Protein AF-A0A1S3MRS5-F1 (afdb_monomer)

Radius of gyration: 17.64 Å; Cα contacts (8 Å, |Δi|>4): 734; chains: 1; bounding box: 38×35×61 Å

Structure (mmCIF, N/CA/C/O backbone):
data_AF-A0A1S3MRS5-F1
#
_entry.id   AF-A0A1S3MRS5-F1
#
loop_
_atom_site.group_PDB
_atom_site.id
_atom_site.type_symbol
_atom_site.label_atom_id
_atom_site.label_alt_id
_atom_site.label_comp_id
_atom_site.label_asym_id
_atom_site.label_entity_id
_atom_site.label_seq_id
_atom_site.pdbx_PDB_ins_code
_atom_site.Cartn_x
_atom_site.Cartn_y
_atom_site.Cartn_z
_atom_site.occupancy
_atom_site.B_iso_or_equiv
_atom_site.auth_seq_id
_atom_site.auth_comp_id
_atom_site.auth_asym_id
_atom_site.auth_atom_id
_atom_site.pdbx_PDB_model_num
ATOM 1 N N . MET A 1 1 ? -11.212 0.755 31.492 1.00 32.72 1 MET A N 1
ATOM 2 C CA . MET A 1 1 ? -11.789 1.350 30.270 1.00 32.72 1 MET A CA 1
ATOM 3 C C . MET A 1 1 ? -10.630 1.830 29.415 1.00 32.72 1 MET A C 1
ATOM 5 O O . MET A 1 1 ? -9.728 2.430 29.992 1.00 32.72 1 MET A O 1
ATOM 9 N N . PRO A 1 2 ? -10.580 1.510 28.115 1.00 40.94 2 PRO A N 1
ATOM 10 C CA . PRO A 1 2 ? -9.578 2.087 27.221 1.00 40.94 2 PRO A CA 1
ATOM 11 C C . PRO A 1 2 ? -9.766 3.606 27.181 1.00 40.94 2 PRO A C 1
ATOM 13 O O . PRO A 1 2 ? -10.895 4.095 27.111 1.00 40.94 2 PRO A O 1
ATOM 16 N N . LEU A 1 3 ? -8.671 4.354 27.269 1.00 35.94 3 LEU A N 1
ATOM 17 C CA . LEU A 1 3 ? -8.695 5.793 27.049 1.00 35.94 3 LEU A CA 1
ATOM 18 C C . LEU A 1 3 ? -8.539 6.000 25.539 1.00 35.94 3 LEU A C 1
ATOM 20 O O . LEU A 1 3 ? -7.433 5.871 25.018 1.00 35.94 3 LEU A O 1
ATOM 24 N N . CYS A 1 4 ? -9.641 6.252 24.835 1.00 46.25 4 CYS A N 1
ATOM 25 C CA . CYS A 1 4 ? -9.584 6.710 23.450 1.00 46.25 4 CYS A CA 1
ATOM 26 C C . CYS A 1 4 ? -9.672 8.241 23.478 1.00 46.25 4 CYS A C 1
ATOM 28 O O . CYS A 1 4 ? -10.689 8.816 23.868 1.00 46.25 4 CYS A O 1
ATOM 30 N N . LEU A 1 5 ? -8.556 8.898 23.167 1.00 43.47 5 LEU A N 1
ATOM 31 C CA . LEU A 1 5 ? -8.454 10.356 23.152 1.00 43.47 5 LEU A CA 1
ATOM 32 C C . LEU A 1 5 ? -8.858 10.858 21.768 1.00 43.47 5 LEU A C 1
ATOM 34 O O . LEU A 1 5 ? -8.142 10.597 20.814 1.00 43.47 5 LEU A O 1
ATOM 38 N N . LEU A 1 6 ? -9.971 11.588 21.671 1.00 45.69 6 LEU A N 1
ATOM 39 C CA . LEU A 1 6 ? -10.321 12.385 20.492 1.00 45.69 6 LEU A CA 1
ATOM 40 C C . LEU A 1 6 ? -9.640 13.753 20.617 1.00 45.69 6 LEU A C 1
ATOM 42 O O . LEU A 1 6 ? -10.094 14.604 21.384 1.00 45.69 6 LEU A O 1
ATOM 46 N N . PHE A 1 7 ? -8.545 13.970 19.889 1.00 41.03 7 PHE A N 1
ATOM 47 C CA . PHE A 1 7 ? -7.998 15.317 19.711 1.00 41.03 7 PHE A CA 1
ATOM 48 C C . PHE A 1 7 ? -8.715 16.046 18.565 1.00 41.03 7 PHE A C 1
ATOM 50 O O . PHE A 1 7 ? -9.412 15.445 17.756 1.00 41.03 7 PHE A O 1
ATOM 57 N N . ARG A 1 8 ? -8.598 17.379 18.544 1.00 43.94 8 ARG A N 1
ATOM 58 C CA . ARG A 1 8 ? -9.328 18.333 17.678 1.00 43.94 8 ARG A CA 1
ATOM 59 C C . ARG A 1 8 ? -9.227 18.097 16.151 1.00 43.94 8 ARG A C 1
ATOM 61 O O . ARG A 1 8 ? -9.967 18.748 15.420 1.00 43.94 8 ARG A O 1
ATOM 68 N N . SER A 1 9 ? -8.396 17.156 15.709 1.00 45.72 9 SER A N 1
ATOM 69 C CA . SER A 1 9 ? -8.397 16.489 14.397 1.00 45.72 9 SER A CA 1
ATOM 70 C C . SER A 1 9 ? -8.507 14.988 14.694 1.00 45.72 9 SER A C 1
ATOM 72 O O . SER A 1 9 ? -7.788 14.544 15.583 1.00 45.72 9 SER A O 1
ATOM 74 N N . PHE A 1 10 ? -9.427 14.245 14.061 1.00 53.25 10 PHE A N 1
ATOM 75 C CA . PHE A 1 10 ? -9.948 12.918 14.467 1.00 53.25 10 PHE A CA 1
ATOM 76 C C . PHE A 1 10 ? -8.891 11.795 14.557 1.00 53.25 10 PHE A C 1
ATOM 78 O O . PHE A 1 10 ? -8.889 10.824 13.807 1.00 53.25 10 PHE A O 1
ATOM 85 N N . PHE A 1 11 ? -8.000 11.913 15.530 1.00 51.34 11 PHE A N 1
ATOM 86 C CA . PHE A 1 11 ? -6.986 10.941 15.882 1.00 51.34 11 PHE A CA 1
ATOM 87 C C . PHE A 1 11 ? -7.591 10.038 16.951 1.00 51.34 11 PHE A C 1
ATOM 89 O O . PHE A 1 11 ? -7.858 10.501 18.058 1.00 51.34 11 PHE A O 1
ATOM 96 N N . LEU A 1 12 ? -7.859 8.775 16.628 1.00 53.31 12 LEU A N 1
ATOM 97 C CA . LEU A 1 12 ? -8.311 7.786 17.596 1.00 53.31 12 LEU A CA 1
ATOM 98 C C . LEU A 1 12 ? -7.089 7.008 18.091 1.00 53.31 12 LEU A C 1
ATOM 100 O O . LEU A 1 12 ? -6.736 5.952 17.570 1.00 53.31 12 LEU A O 1
ATOM 104 N N . ALA A 1 13 ? -6.422 7.556 19.107 1.00 48.91 13 ALA A N 1
ATOM 105 C CA . ALA A 1 13 ? -5.364 6.853 19.823 1.00 48.91 13 ALA A CA 1
ATOM 106 C C . ALA A 1 13 ? -5.983 6.093 21.002 1.00 48.91 13 ALA A C 1
ATOM 108 O O . ALA A 1 13 ? -6.373 6.712 21.997 1.00 48.91 13 ALA A O 1
ATOM 109 N N . CYS A 1 14 ? -6.077 4.765 20.907 1.00 48.22 14 CYS A N 1
ATOM 110 C CA . CYS A 1 14 ? -6.507 3.929 22.026 1.00 48.22 14 CYS A CA 1
ATOM 111 C C . CYS A 1 14 ? -5.260 3.287 22.664 1.00 48.22 14 CYS A C 1
ATOM 113 O O . CYS A 1 14 ? -4.661 2.363 22.121 1.00 48.22 14 CYS A O 1
ATOM 115 N N . ARG A 1 15 ? -4.841 3.793 23.835 1.00 39.50 15 ARG A N 1
ATOM 116 C CA . ARG A 1 15 ? -3.764 3.195 24.651 1.00 39.50 15 ARG A CA 1
ATOM 117 C C . ARG A 1 15 ? -4.375 2.347 25.774 1.00 39.50 15 ARG A C 1
ATOM 119 O O . ARG A 1 15 ? -4.994 2.892 26.688 1.00 39.50 15 ARG A O 1
ATOM 126 N N . GLY A 1 16 ? -4.189 1.022 25.735 1.00 36.03 16 GLY A N 1
ATOM 127 C CA . GLY A 1 16 ? -4.586 0.109 26.818 1.00 36.03 16 GLY A CA 1
ATOM 128 C C . GLY A 1 16 ? -4.452 -1.389 26.486 1.00 36.03 16 GLY A C 1
ATOM 129 O O . GLY A 1 16 ? -4.635 -1.772 25.342 1.00 36.03 16 GLY A O 1
ATOM 130 N N . LYS A 1 17 ? -4.138 -2.187 27.524 1.00 32.47 17 LYS A N 1
ATOM 131 C CA . LYS A 1 17 ? -3.981 -3.666 27.645 1.00 32.47 17 LYS A CA 1
ATOM 132 C C . LYS A 1 17 ? -4.904 -4.564 26.764 1.00 32.47 17 LYS A C 1
ATOM 134 O O . LYS A 1 17 ? -5.972 -4.100 26.372 1.00 32.47 17 LYS A O 1
ATOM 139 N N . PRO A 1 18 ? -4.553 -5.860 26.552 1.00 38.84 18 PRO A N 1
ATOM 140 C CA . PRO A 1 18 ? -4.859 -6.676 25.366 1.00 38.84 18 PRO A CA 1
ATOM 141 C C . PRO A 1 18 ? -6.338 -7.070 25.293 1.00 38.84 18 PRO A C 1
ATOM 143 O O . PRO A 1 18 ? -6.754 -8.145 25.724 1.00 38.84 18 PRO A O 1
ATOM 146 N N . PHE A 1 19 ? -7.176 -6.164 24.805 1.00 36.81 19 PHE A N 1
ATOM 147 C CA . PHE A 1 19 ? -8.612 -6.389 24.685 1.00 36.81 19 PHE A CA 1
ATOM 148 C C . PHE A 1 19 ? -9.078 -6.016 23.284 1.00 36.81 19 PHE A C 1
ATOM 150 O O . PHE A 1 19 ? -9.758 -5.021 23.114 1.00 36.81 19 PHE A O 1
ATOM 157 N N . SER A 1 20 ? -8.724 -6.835 22.285 1.00 46.75 20 SER A N 1
ATOM 158 C CA . SER A 1 20 ? -9.506 -7.069 21.055 1.00 46.75 20 SER A CA 1
ATOM 159 C C . SER A 1 20 ? -10.372 -5.875 20.598 1.00 46.75 20 SER A C 1
ATOM 161 O O . SER A 1 20 ? -11.603 -5.976 20.568 1.00 46.75 20 SER A O 1
ATOM 163 N N . PHE A 1 21 ? -9.748 -4.742 20.277 1.00 55.16 21 PHE A N 1
ATOM 164 C CA . PHE A 1 21 ? -10.476 -3.555 19.843 1.00 55.16 21 PHE A CA 1
ATOM 165 C C . PHE A 1 21 ? -10.856 -3.682 18.368 1.00 55.16 21 PHE A C 1
ATOM 167 O O . PHE A 1 21 ? -10.044 -4.110 17.545 1.00 55.16 21 PHE A O 1
ATOM 174 N N . ARG A 1 22 ? -12.113 -3.340 18.070 1.00 63.28 22 ARG A N 1
ATOM 175 C CA . ARG A 1 22 ? -12.549 -2.913 16.741 1.00 63.28 22 ARG A CA 1
ATOM 176 C C . ARG A 1 22 ? -12.640 -1.392 16.781 1.00 63.28 22 ARG A C 1
ATOM 178 O O . ARG A 1 22 ? -13.367 -0.859 17.623 1.00 63.28 22 ARG A O 1
ATOM 185 N N . SER A 1 23 ? -11.905 -0.703 15.924 1.00 68.44 23 SER A N 1
ATOM 186 C CA . SER A 1 23 ? -11.911 0.760 15.825 1.00 68.44 23 SER A CA 1
ATOM 187 C C . SER A 1 23 ? -12.265 1.164 14.401 1.00 68.44 23 SER A C 1
ATOM 189 O O . SER A 1 23 ? -11.618 0.745 13.451 1.00 68.44 23 SER A O 1
ATOM 191 N N . ALA A 1 24 ? -13.304 1.982 14.250 1.00 72.75 24 ALA A N 1
ATOM 192 C CA . ALA A 1 24 ? -13.710 2.509 12.956 1.00 72.75 24 ALA A CA 1
ATOM 193 C C . ALA A 1 24 ? -13.952 4.015 13.059 1.00 72.75 24 ALA A C 1
ATOM 195 O O . ALA A 1 24 ? -14.669 4.472 13.955 1.00 72.75 24 ALA A O 1
ATOM 196 N N . VAL A 1 25 ? -13.372 4.781 12.139 1.00 74.69 25 VAL A N 1
ATOM 197 C CA . VAL A 1 25 ? -13.681 6.201 11.941 1.00 74.69 25 VAL A CA 1
ATOM 198 C C . VAL A 1 25 ? -14.435 6.318 10.624 1.00 74.69 25 VAL A C 1
ATOM 200 O O . VAL A 1 25 ? -13.885 5.976 9.586 1.00 74.69 25 VAL A O 1
ATOM 203 N N . ILE A 1 26 ? -15.693 6.768 10.667 1.00 77.19 26 ILE A N 1
ATOM 204 C CA . ILE A 1 26 ? -16.558 6.876 9.482 1.00 77.19 26 ILE A CA 1
ATOM 205 C C . ILE A 1 26 ? -17.113 8.297 9.386 1.00 77.19 26 ILE A C 1
ATOM 207 O O . ILE A 1 26 ? -17.888 8.710 10.254 1.00 77.19 26 ILE A O 1
ATOM 211 N N . ARG A 1 27 ? -16.729 9.046 8.346 1.00 73.94 27 ARG A N 1
ATOM 212 C CA . ARG A 1 27 ? -17.251 10.394 8.032 1.00 73.94 27 ARG A CA 1
ATOM 213 C C . ARG A 1 27 ? -17.121 10.690 6.545 1.00 73.94 27 ARG A C 1
ATOM 215 O O . ARG A 1 27 ? -16.177 10.226 5.937 1.00 73.94 27 ARG A O 1
ATOM 222 N N . SER A 1 28 ? -18.005 11.512 5.981 1.00 74.06 28 SER A N 1
ATOM 223 C CA . SER A 1 28 ? -17.884 11.941 4.580 1.00 74.06 28 SER A CA 1
ATOM 224 C C . SER A 1 28 ? -16.604 12.748 4.347 1.00 74.06 28 SER A C 1
ATOM 226 O O . SER A 1 28 ? -15.751 12.348 3.570 1.00 74.06 28 SER A O 1
ATOM 228 N N . GLU A 1 29 ? -16.414 13.833 5.091 1.00 74.00 29 GLU A N 1
ATOM 229 C CA . GLU A 1 29 ? -15.261 14.718 4.922 1.00 74.00 29 GLU A CA 1
ATOM 230 C C . GLU A 1 29 ? -14.394 14.722 6.179 1.00 74.00 29 GLU A C 1
ATOM 232 O O . GLU A 1 29 ? -14.864 15.007 7.291 1.00 74.00 29 GLU A O 1
ATOM 237 N N . MET A 1 30 ? -13.106 14.427 6.009 1.00 73.75 30 MET A N 1
ATOM 238 C CA . MET A 1 30 ? -12.100 14.544 7.061 1.00 73.75 30 MET A CA 1
ATOM 239 C C . MET A 1 30 ? -10.840 15.187 6.500 1.00 73.75 30 MET A C 1
ATOM 241 O O . MET A 1 30 ? -10.416 14.914 5.389 1.00 73.75 30 MET A O 1
ATOM 245 N N . LYS A 1 31 ? -10.194 16.057 7.278 1.00 77.50 31 LYS A N 1
ATOM 246 C CA . LYS A 1 31 ? -8.837 16.482 6.911 1.00 77.50 31 LYS A CA 1
ATOM 247 C C . LYS A 1 31 ? -7.863 15.347 7.190 1.00 77.50 31 LYS A C 1
ATOM 249 O O . LYS A 1 31 ? -7.163 14.918 6.290 1.00 77.50 31 LYS A O 1
ATOM 254 N N . GLU A 1 32 ? -7.895 14.848 8.414 1.00 79.94 32 GLU A N 1
ATOM 255 C CA . GLU A 1 32 ? -6.976 13.840 8.923 1.00 79.94 32 GLU A CA 1
ATOM 256 C C . GLU A 1 32 ? -7.775 12.828 9.742 1.00 79.94 32 GLU A C 1
ATOM 258 O O . GLU A 1 32 ? -8.616 13.219 10.566 1.00 79.94 32 GLU A O 1
ATOM 263 N N . ALA A 1 33 ? -7.502 11.546 9.530 1.00 80.62 33 ALA A N 1
ATOM 264 C CA . ALA A 1 33 ? -8.051 10.457 10.319 1.00 80.62 33 ALA A CA 1
ATOM 265 C C . ALA A 1 33 ? -6.975 9.400 10.559 1.00 80.62 33 ALA A C 1
ATOM 267 O O . ALA A 1 33 ? -6.367 8.893 9.621 1.00 80.62 33 ALA A O 1
ATOM 268 N N . ALA A 1 34 ? -6.750 9.052 11.824 1.00 80.50 34 ALA A N 1
ATOM 269 C CA . ALA A 1 34 ? -5.799 8.003 12.158 1.00 80.50 34 ALA A CA 1
ATOM 270 C C . ALA A 1 34 ? -6.320 7.100 13.267 1.00 80.50 34 ALA A C 1
ATOM 272 O O . ALA A 1 34 ? -6.891 7.575 14.254 1.00 80.50 34 ALA A O 1
ATOM 273 N N . VAL A 1 35 ? -6.073 5.803 13.122 1.00 79.25 35 VAL A N 1
ATOM 274 C CA . VAL A 1 35 ? -6.302 4.804 14.166 1.00 79.25 35 VAL A CA 1
ATOM 275 C C . VAL A 1 35 ? -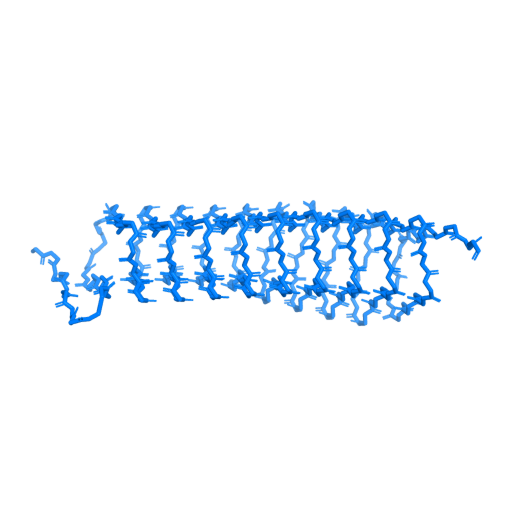4.951 4.275 14.615 1.00 79.25 35 VAL A C 1
ATOM 277 O O . VAL A 1 35 ? -4.205 3.738 13.802 1.00 79.25 35 VAL A O 1
ATOM 280 N N . ILE A 1 36 ? -4.638 4.426 15.906 1.00 79.44 36 ILE A N 1
ATOM 281 C CA . ILE A 1 36 ? -3.385 3.925 16.483 1.00 79.44 36 ILE A CA 1
ATOM 282 C C . ILE A 1 36 ? -3.665 2.991 17.656 1.00 79.44 36 ILE A C 1
ATOM 284 O O . ILE A 1 36 ? -4.319 3.388 18.628 1.00 79.44 36 ILE A O 1
ATOM 288 N N . GLY A 1 37 ? -3.102 1.783 17.600 1.00 74.00 37 GLY A N 1
ATOM 289 C CA . GLY A 1 37 ? -3.182 0.798 18.678 1.00 74.00 37 GLY A CA 1
ATOM 290 C C . GLY A 1 37 ? -2.088 -0.263 18.586 1.00 74.00 37 GLY A C 1
ATOM 291 O O . GLY A 1 37 ? -1.620 -0.576 17.505 1.00 74.00 37 GLY A O 1
ATOM 292 N N . SER A 1 38 ? -1.652 -0.818 19.719 1.00 71.44 38 SER A N 1
ATOM 293 C CA . SER A 1 38 ? -0.618 -1.866 19.727 1.00 71.44 38 SER A CA 1
ATOM 294 C C . SER A 1 38 ? -1.174 -3.251 19.384 1.00 71.44 38 SER A C 1
ATOM 296 O O . SER A 1 38 ? -0.518 -4.022 18.699 1.00 71.44 38 SER A O 1
ATOM 298 N N . GLU A 1 39 ? -2.392 -3.553 19.829 1.00 74.50 39 GLU A N 1
ATOM 299 C CA . GLU A 1 39 ? -3.071 -4.821 19.559 1.00 74.50 39 GLU A CA 1
ATOM 300 C C . GLU A 1 39 ? -4.528 -4.537 19.189 1.00 74.50 39 GLU A C 1
ATOM 302 O O . GLU A 1 39 ? -5.336 -4.131 20.036 1.00 74.50 39 GLU A O 1
ATOM 307 N N . MET A 1 40 ? -4.879 -4.730 17.921 1.00 72.50 40 MET A N 1
ATOM 308 C CA . MET A 1 40 ? -6.244 -4.540 17.424 1.00 72.50 40 MET A CA 1
ATOM 309 C C . MET A 1 40 ? -6.691 -5.783 16.663 1.00 72.50 40 MET A C 1
ATOM 311 O O . MET A 1 40 ? -5.894 -6.467 16.032 1.00 72.50 40 MET A O 1
ATOM 315 N N . LYS A 1 41 ? -7.982 -6.121 16.726 1.00 79.31 41 LYS A N 1
ATOM 316 C CA . LYS A 1 41 ? -8.494 -7.130 15.790 1.00 79.31 41 LYS A CA 1
ATOM 317 C C . LYS A 1 41 ? -8.710 -6.483 14.436 1.00 79.31 41 LYS A C 1
ATOM 319 O O . LYS A 1 41 ? -8.161 -6.963 13.459 1.00 79.31 41 LYS A O 1
ATOM 324 N N . GLU A 1 42 ? -9.462 -5.391 14.418 1.00 82.50 42 GLU A N 1
ATOM 325 C CA . GLU A 1 42 ? -9.835 -4.691 13.193 1.00 82.50 42 GLU A CA 1
ATOM 326 C C . GLU A 1 42 ? -9.703 -3.185 13.399 1.00 82.50 42 GLU A C 1
ATOM 328 O O . GLU A 1 42 ? -10.152 -2.654 14.423 1.00 82.50 42 GLU A O 1
ATOM 333 N N . ALA A 1 43 ? -9.128 -2.503 12.417 1.00 83.94 43 ALA A N 1
ATOM 334 C CA . ALA A 1 43 ? -9.036 -1.053 12.374 1.00 83.94 43 ALA A CA 1
ATOM 335 C C . ALA A 1 43 ? -9.438 -0.540 10.988 1.00 83.94 43 ALA A C 1
ATOM 337 O O . ALA A 1 43 ? -8.930 -1.015 9.978 1.00 83.94 43 ALA A O 1
ATOM 338 N N . ALA A 1 44 ? -10.345 0.435 10.939 1.00 84.19 44 ALA A N 1
ATOM 339 C CA . ALA A 1 44 ? -10.831 1.004 9.689 1.00 84.19 44 ALA A CA 1
ATOM 340 C C . ALA A 1 44 ? -10.920 2.535 9.732 1.00 84.19 44 ALA A C 1
ATOM 342 O O . ALA A 1 44 ? -11.442 3.124 10.683 1.00 84.19 44 ALA A O 1
ATOM 343 N N . VAL A 1 45 ? -10.476 3.182 8.660 1.00 83.50 45 VAL A N 1
ATOM 344 C CA . VAL A 1 45 ? -10.740 4.596 8.377 1.00 83.50 45 VAL A CA 1
ATOM 345 C C . VAL A 1 45 ? -11.537 4.662 7.083 1.00 83.50 45 VAL A C 1
ATOM 347 O O . VAL A 1 45 ? -11.070 4.187 6.055 1.00 83.50 45 VAL A O 1
ATOM 350 N N . ILE A 1 46 ? -12.749 5.211 7.141 1.00 84.88 46 ILE A N 1
ATOM 351 C CA . ILE A 1 46 ? -13.669 5.287 6.005 1.00 84.88 46 ILE A CA 1
ATOM 352 C C . ILE A 1 46 ? -14.135 6.732 5.825 1.00 84.88 46 ILE A C 1
ATOM 354 O O . ILE A 1 46 ? -14.739 7.315 6.734 1.00 84.88 46 ILE A O 1
ATOM 358 N N . GLY A 1 47 ? -13.923 7.295 4.637 1.00 83.19 47 GLY A N 1
ATOM 359 C CA . GLY A 1 47 ? -14.504 8.586 4.280 1.00 83.19 47 GLY A CA 1
ATOM 360 C C . GLY A 1 47 ? -14.438 8.929 2.803 1.00 83.19 47 GLY A C 1
ATOM 361 O O . GLY A 1 47 ? -13.629 8.371 2.085 1.00 83.19 47 GLY A O 1
ATOM 362 N N . SER A 1 48 ? -15.311 9.816 2.320 1.00 84.25 48 SER A N 1
ATOM 363 C CA . SER A 1 48 ? -15.348 10.149 0.890 1.00 84.25 48 SER A CA 1
ATOM 364 C C . SER A 1 48 ? -14.177 11.038 0.485 1.00 84.25 48 SER A C 1
ATOM 366 O O . SER A 1 48 ? -13.518 10.729 -0.498 1.00 84.25 48 SER A O 1
ATOM 368 N N . GLU A 1 49 ? -13.876 12.077 1.266 1.00 85.00 49 GLU A N 1
ATOM 369 C CA . GLU A 1 49 ? -12.752 12.986 1.017 1.00 85.00 49 GLU A CA 1
ATOM 370 C C . GLU A 1 49 ? -11.840 13.054 2.241 1.00 85.00 49 GLU A C 1
ATOM 372 O O . GLU A 1 49 ? -12.266 13.455 3.334 1.00 85.00 49 GLU A O 1
ATOM 377 N N . MET A 1 50 ? -10.575 12.668 2.058 1.00 84.31 50 MET A N 1
ATOM 378 C CA . MET A 1 50 ? -9.552 12.700 3.101 1.00 84.31 50 MET A CA 1
ATOM 379 C C . MET A 1 50 ? -8.264 13.337 2.584 1.00 84.31 50 MET A C 1
ATOM 381 O O . MET A 1 50 ? -7.808 13.045 1.481 1.00 84.31 50 MET A O 1
ATOM 385 N N . LYS A 1 51 ? -7.627 14.217 3.367 1.00 86.19 51 LYS A N 1
ATOM 386 C CA . LYS A 1 51 ? -6.238 14.577 3.035 1.00 86.19 51 LYS A CA 1
ATOM 387 C C . LYS A 1 51 ? -5.316 13.455 3.473 1.00 86.19 51 LYS A C 1
ATOM 389 O O . LYS A 1 51 ? -4.570 12.958 2.648 1.00 86.19 51 LYS A O 1
ATOM 394 N N . GLU A 1 52 ? -5.424 13.043 4.727 1.00 86.94 52 GLU A N 1
ATOM 395 C CA . GLU A 1 52 ? -4.545 12.041 5.320 1.00 86.94 52 GLU A CA 1
ATOM 396 C C . GLU A 1 52 ? -5.378 10.993 6.058 1.00 86.94 52 GLU A C 1
ATOM 398 O O . GLU A 1 52 ? -6.226 11.327 6.896 1.00 86.94 52 GLU A O 1
ATOM 403 N N . ALA A 1 53 ? -5.138 9.722 5.748 1.00 86.50 53 ALA A N 1
ATOM 404 C CA . ALA A 1 53 ? -5.791 8.595 6.392 1.00 86.50 53 ALA A CA 1
ATOM 405 C C . ALA A 1 53 ? -4.770 7.507 6.739 1.00 86.50 53 ALA A C 1
ATOM 407 O O . ALA A 1 53 ? -4.039 7.034 5.871 1.00 86.50 53 ALA A O 1
ATOM 408 N N . ALA A 1 54 ? -4.714 7.100 8.008 1.00 87.19 54 ALA A N 1
ATOM 409 C CA . ALA A 1 54 ? -3.730 6.120 8.452 1.00 87.19 54 ALA A CA 1
ATOM 410 C C . ALA A 1 54 ? -4.275 5.102 9.456 1.00 87.19 54 ALA A C 1
ATOM 412 O O . ALA A 1 54 ? -5.015 5.433 10.386 1.00 87.19 54 ALA A O 1
ATOM 413 N N . VAL A 1 55 ? -3.826 3.858 9.327 1.00 85.50 55 VAL A N 1
ATOM 414 C CA . VAL A 1 55 ? -3.951 2.841 10.375 1.00 85.50 55 VAL A CA 1
ATOM 415 C C . VAL A 1 55 ? -2.550 2.432 10.804 1.00 85.50 55 VAL A C 1
ATOM 417 O O . VAL A 1 55 ? -1.744 2.031 9.971 1.00 85.50 55 VAL A O 1
ATOM 420 N N . ILE A 1 56 ? -2.250 2.561 12.098 1.00 85.62 56 ILE A N 1
ATOM 421 C CA . ILE A 1 56 ? -0.926 2.280 12.660 1.00 85.62 56 ILE A CA 1
ATOM 422 C C . ILE A 1 56 ? -1.057 1.303 13.829 1.00 85.62 56 ILE A C 1
ATOM 424 O O . ILE A 1 56 ? -1.733 1.599 14.820 1.00 85.62 56 ILE A O 1
ATOM 428 N N . GLY A 1 57 ? -0.362 0.168 13.772 1.00 81.81 57 GLY A N 1
ATOM 429 C CA . GLY A 1 57 ? -0.339 -0.757 14.901 1.00 81.81 57 GLY A CA 1
ATOM 430 C C . GLY A 1 57 ? 0.708 -1.857 14.840 1.00 81.81 57 GLY A C 1
ATOM 431 O O . GLY A 1 57 ? 1.206 -2.180 13.776 1.00 81.81 57 GLY A O 1
ATOM 432 N N . SER A 1 58 ? 1.081 -2.418 15.993 1.00 77.88 58 SER A N 1
ATOM 433 C CA . SER A 1 58 ? 2.095 -3.484 16.045 1.00 77.88 58 SER A CA 1
ATOM 434 C C . SER A 1 58 ? 1.524 -4.855 15.692 1.00 77.88 58 SER A C 1
ATOM 436 O O . SER A 1 58 ? 2.147 -5.556 14.911 1.00 77.88 58 SER A O 1
ATOM 438 N N . GLU A 1 59 ? 0.338 -5.203 16.198 1.00 81.81 59 GLU A N 1
ATOM 439 C CA . GLU A 1 59 ? -0.363 -6.451 15.881 1.00 81.81 59 GLU A CA 1
ATOM 440 C C . GLU A 1 59 ? -1.805 -6.143 15.463 1.00 81.81 59 GLU A C 1
ATOM 442 O O . GLU A 1 59 ? -2.598 -5.612 16.256 1.00 81.81 59 GLU A O 1
ATOM 447 N N . MET A 1 60 ? -2.163 -6.479 14.221 1.00 79.88 60 MET A N 1
ATOM 448 C CA . MET A 1 60 ? -3.538 -6.373 13.724 1.00 79.88 60 MET A CA 1
ATOM 449 C C . MET A 1 60 ? -3.961 -7.629 12.964 1.00 79.88 60 MET A C 1
ATOM 451 O O . MET A 1 60 ? -3.156 -8.268 12.294 1.00 79.88 60 MET A O 1
ATOM 455 N N . LYS A 1 61 ? -5.242 -8.014 13.040 1.00 84.62 61 LYS A N 1
ATOM 456 C CA . LYS A 1 61 ? -5.746 -8.999 12.068 1.00 84.62 61 LYS A CA 1
ATOM 457 C C . LYS A 1 61 ? -6.069 -8.302 10.760 1.00 84.62 61 LYS A C 1
ATOM 459 O O . LYS A 1 61 ? -5.541 -8.710 9.741 1.00 84.62 61 LYS A O 1
ATOM 464 N N . GLU A 1 62 ? -6.873 -7.251 10.820 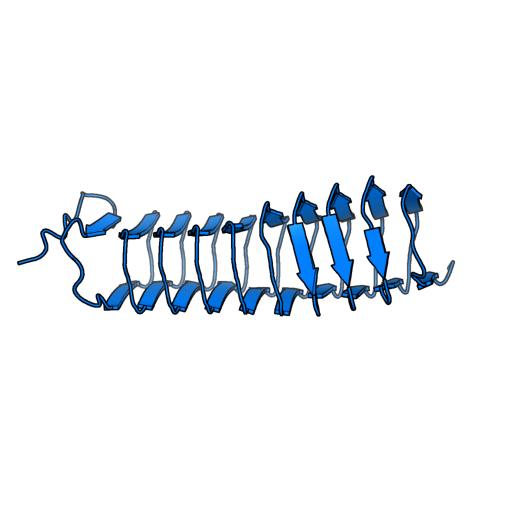1.00 86.06 62 GLU A N 1
ATOM 465 C CA . GLU A 1 62 ? -7.387 -6.557 9.642 1.00 86.06 62 GLU A CA 1
ATOM 466 C C . GLU A 1 62 ? -7.210 -5.042 9.803 1.00 86.06 62 GLU A C 1
ATOM 468 O O . GLU A 1 62 ? -7.555 -4.466 10.842 1.00 86.06 62 GLU A O 1
ATOM 473 N N . ALA A 1 63 ? -6.684 -4.390 8.771 1.00 87.81 63 ALA A N 1
ATOM 474 C CA . ALA A 1 63 ? -6.539 -2.943 8.696 1.00 87.81 63 ALA A CA 1
ATOM 475 C C . ALA A 1 63 ? -7.035 -2.430 7.340 1.00 87.81 63 ALA A C 1
ATOM 477 O O . ALA A 1 63 ? -6.621 -2.935 6.301 1.00 87.81 63 ALA A O 1
ATOM 478 N N . ALA A 1 64 ? -7.902 -1.417 7.342 1.00 88.62 64 ALA A N 1
ATOM 479 C CA . ALA A 1 64 ? -8.454 -0.852 6.117 1.00 88.62 64 ALA A CA 1
ATOM 480 C C . ALA A 1 64 ? -8.468 0.682 6.126 1.00 88.62 64 ALA A C 1
ATOM 482 O O . ALA A 1 64 ? -8.932 1.315 7.076 1.00 88.62 64 ALA A O 1
ATOM 483 N N . VAL A 1 65 ? -8.032 1.284 5.026 1.00 88.44 65 VAL A N 1
ATOM 484 C CA . VAL A 1 65 ? -8.258 2.696 4.713 1.00 88.44 65 VAL A CA 1
ATOM 485 C C . VAL A 1 65 ? -9.074 2.751 3.430 1.00 88.44 65 VAL A C 1
ATOM 487 O O . VAL A 1 65 ? -8.620 2.281 2.393 1.00 88.44 65 VAL A O 1
ATOM 490 N N . ILE A 1 66 ? -10.293 3.279 3.504 1.00 89.75 66 ILE A N 1
ATOM 491 C CA . ILE A 1 66 ? -11.230 3.314 2.382 1.00 89.75 66 ILE A CA 1
ATOM 492 C C . ILE A 1 66 ? -11.680 4.751 2.151 1.00 89.75 66 ILE A C 1
ATOM 494 O O . ILE A 1 66 ? -12.245 5.384 3.047 1.00 89.75 66 ILE A O 1
ATOM 498 N N . GLY A 1 67 ? -11.510 5.243 0.929 1.00 87.94 67 GLY A N 1
ATOM 499 C CA . GLY A 1 67 ? -12.119 6.500 0.532 1.00 87.94 67 GLY A CA 1
ATOM 500 C C . GLY A 1 67 ? -12.330 6.676 -0.956 1.00 87.94 67 GLY A C 1
ATOM 501 O O . GLY A 1 67 ? -11.985 5.812 -1.748 1.00 87.94 67 GLY A O 1
ATOM 502 N N . SER A 1 68 ? -12.973 7.775 -1.344 1.00 88.12 68 SER A N 1
ATOM 503 C CA . SER A 1 68 ? -13.130 8.110 -2.763 1.00 88.12 68 SER A CA 1
ATOM 504 C C . SER A 1 68 ? -11.942 8.939 -3.230 1.00 88.12 68 SER A C 1
ATOM 506 O O . SER A 1 68 ? -11.253 8.526 -4.155 1.00 88.12 68 SER A O 1
ATOM 508 N N . GLU A 1 69 ? -11.640 10.030 -2.531 1.00 89.56 69 GLU A N 1
ATOM 509 C CA . GLU A 1 69 ? -10.494 10.895 -2.795 1.00 89.56 69 GLU A CA 1
ATOM 510 C C . GLU A 1 69 ? -9.590 10.963 -1.564 1.00 89.56 69 GLU A C 1
ATOM 512 O O . GLU A 1 69 ? -10.012 11.378 -0.478 1.00 89.56 69 GLU A O 1
ATOM 517 N N . MET A 1 70 ? -8.329 10.565 -1.731 1.00 90.38 70 MET A N 1
ATOM 518 C CA . MET A 1 70 ? -7.313 10.634 -0.685 1.00 90.38 70 MET A CA 1
ATOM 519 C C . MET A 1 70 ? -6.050 11.305 -1.217 1.00 90.38 70 MET A C 1
ATOM 521 O O . MET A 1 70 ? -5.587 11.004 -2.316 1.00 90.38 70 MET A O 1
ATOM 525 N N . LYS A 1 71 ? -5.443 12.222 -0.457 1.00 90.50 71 LYS A N 1
ATOM 526 C CA . LYS A 1 71 ? -4.074 12.635 -0.814 1.00 90.50 71 LYS A CA 1
ATOM 527 C C . LYS A 1 71 ? -3.089 11.574 -0.365 1.00 90.50 71 LYS A C 1
ATOM 529 O O . LYS A 1 71 ? -2.336 11.093 -1.195 1.00 90.50 71 LYS A O 1
ATOM 534 N N . GLU A 1 72 ? -3.146 11.196 0.899 1.00 91.12 72 GLU A N 1
ATOM 535 C CA . GLU A 1 72 ? -2.219 10.254 1.509 1.00 91.12 72 GLU A CA 1
ATOM 536 C C . GLU A 1 72 ? -3.010 9.196 2.277 1.00 91.12 72 GLU A C 1
ATOM 538 O O . GLU A 1 72 ? -3.851 9.519 3.125 1.00 91.12 72 GLU A O 1
ATOM 543 N N . ALA A 1 73 ? -2.746 7.930 1.969 1.00 90.88 73 ALA A N 1
ATOM 544 C CA . ALA A 1 73 ? -3.341 6.789 2.643 1.00 90.88 73 ALA A CA 1
ATOM 545 C C . ALA A 1 73 ? -2.260 5.774 3.024 1.00 90.88 73 ALA A C 1
ATOM 547 O O . ALA A 1 73 ? -1.474 5.348 2.178 1.00 90.88 73 ALA A O 1
ATOM 548 N N . ALA A 1 74 ? -2.216 5.377 4.296 1.00 90.31 74 ALA A N 1
ATOM 549 C CA . ALA A 1 74 ? -1.185 4.469 4.780 1.00 90.31 74 ALA A CA 1
ATOM 550 C C . ALA A 1 74 ? -1.715 3.409 5.746 1.00 90.31 74 ALA A C 1
ATOM 552 O O . ALA A 1 74 ? -2.488 3.694 6.664 1.00 90.31 74 ALA A O 1
ATOM 553 N N . VAL A 1 75 ? -1.214 2.188 5.595 1.00 88.44 75 VAL A N 1
ATOM 554 C CA . VAL A 1 75 ? -1.312 1.151 6.625 1.00 88.44 75 VAL A CA 1
ATOM 555 C C . VAL A 1 75 ? 0.099 0.812 7.080 1.00 88.44 75 VAL A C 1
ATOM 557 O O . VAL A 1 75 ? 0.944 0.430 6.273 1.00 88.44 75 VAL A O 1
ATOM 5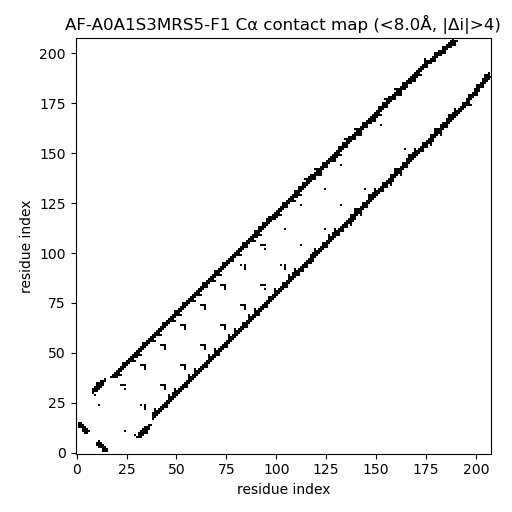60 N N . ILE A 1 76 ? 0.359 1.000 8.374 1.00 88.00 76 ILE A N 1
ATOM 561 C CA . ILE A 1 76 ? 1.676 0.819 8.981 1.00 88.00 76 ILE A CA 1
ATOM 562 C C . ILE A 1 76 ? 1.575 -0.197 10.115 1.00 88.00 76 ILE A C 1
ATOM 564 O O . ILE A 1 76 ? 0.854 0.033 11.089 1.00 88.00 76 ILE A O 1
ATOM 568 N N . GLY A 1 77 ? 2.339 -1.285 10.055 1.00 83.88 77 GLY A N 1
ATOM 569 C CA . GLY A 1 77 ? 2.388 -2.197 11.192 1.00 83.88 77 GLY A CA 1
ATOM 570 C C . GLY A 1 77 ? 3.393 -3.331 11.136 1.00 83.88 77 GLY A C 1
ATOM 571 O O . GLY A 1 77 ? 3.879 -3.690 10.076 1.00 83.88 77 GLY A O 1
ATOM 572 N N . SER A 1 78 ? 3.734 -3.886 12.296 1.00 76.38 78 SER A N 1
ATOM 573 C CA . SER A 1 78 ? 4.765 -4.927 12.395 1.00 76.38 78 SER A CA 1
ATOM 574 C C . SER A 1 78 ? 4.236 -6.304 11.998 1.00 76.38 78 SER A C 1
ATOM 576 O O . SER A 1 78 ? 4.874 -6.964 11.191 1.00 76.38 78 SER A O 1
ATOM 578 N N . GLU A 1 79 ? 3.058 -6.696 12.486 1.00 84.62 79 GLU A N 1
ATOM 579 C CA . GLU A 1 79 ? 2.400 -7.963 12.162 1.00 84.62 79 GLU A CA 1
ATOM 580 C C . GLU A 1 79 ? 0.935 -7.723 11.778 1.00 84.62 79 GLU A C 1
ATOM 582 O O . GLU A 1 79 ? 0.125 -7.244 12.582 1.00 84.62 79 GLU A O 1
ATOM 587 N N . MET A 1 80 ? 0.577 -8.071 10.540 1.00 82.25 80 MET A N 1
ATOM 588 C CA . MET A 1 80 ? -0.787 -7.971 10.022 1.00 82.25 80 MET A CA 1
ATOM 589 C C . MET A 1 80 ? -1.196 -9.244 9.284 1.00 82.25 80 MET A C 1
ATOM 591 O O . MET A 1 80 ? -0.390 -9.871 8.601 1.00 82.25 80 MET A O 1
ATOM 595 N N . LYS A 1 81 ? -2.464 -9.661 9.393 1.00 85.75 81 LYS A N 1
ATOM 596 C CA . LYS A 1 81 ? -2.964 -10.696 8.471 1.00 85.75 81 LYS A CA 1
ATOM 597 C C . LYS A 1 81 ? -3.385 -10.066 7.157 1.00 85.75 81 LYS A C 1
ATOM 599 O O . LYS A 1 81 ? -2.888 -10.491 6.128 1.00 85.75 81 LYS A O 1
ATOM 604 N N . GLU A 1 82 ? -4.240 -9.057 7.226 1.00 87.06 82 GLU A N 1
ATOM 605 C CA . GLU A 1 82 ? -4.859 -8.413 6.074 1.00 87.06 82 GLU A CA 1
ATOM 606 C C . GLU A 1 82 ? -4.730 -6.890 6.196 1.00 87.06 82 GLU A C 1
ATOM 608 O O . GLU A 1 82 ? -5.082 -6.301 7.225 1.00 87.06 82 GLU A O 1
ATOM 613 N N . ALA A 1 83 ? -4.230 -6.249 5.141 1.00 88.25 83 ALA A N 1
ATOM 614 C CA . ALA A 1 83 ? -4.140 -4.799 5.021 1.00 88.25 83 ALA A CA 1
ATOM 615 C C . ALA A 1 83 ? -4.709 -4.339 3.675 1.00 88.25 83 ALA A C 1
ATOM 617 O O . ALA A 1 83 ? -4.333 -4.861 2.629 1.00 88.25 83 ALA A O 1
ATOM 618 N N . ALA A 1 84 ? -5.590 -3.340 3.688 1.00 89.75 84 ALA A N 1
ATOM 619 C CA . ALA A 1 84 ? -6.190 -2.793 2.478 1.00 89.75 84 ALA A CA 1
ATOM 620 C C . ALA A 1 84 ? -6.176 -1.260 2.470 1.00 89.75 84 ALA A C 1
ATOM 622 O O . ALA A 1 84 ? -6.623 -0.610 3.415 1.00 89.75 84 ALA A O 1
ATOM 623 N N . VAL A 1 85 ? -5.730 -0.677 1.362 1.00 90.56 85 VAL A N 1
ATOM 624 C CA . VAL A 1 85 ? -5.919 0.737 1.033 1.00 90.56 85 VAL A CA 1
ATOM 625 C C . VAL A 1 85 ? -6.736 0.799 -0.249 1.00 90.56 85 VAL A C 1
ATOM 627 O O . VAL A 1 85 ? -6.288 0.326 -1.289 1.00 90.56 85 VAL A O 1
ATOM 630 N N . ILE A 1 86 ? -7.951 1.339 -0.174 1.00 91.44 86 ILE A N 1
ATOM 631 C CA . ILE A 1 86 ? -8.899 1.377 -1.289 1.00 91.44 86 ILE A CA 1
ATOM 632 C C . ILE A 1 86 ? -9.319 2.824 -1.539 1.00 91.44 86 ILE A C 1
ATOM 634 O O . ILE A 1 86 ? -9.896 3.467 -0.662 1.00 91.44 86 ILE A O 1
ATOM 638 N N . GLY A 1 87 ? -9.040 3.323 -2.740 1.00 89.81 87 GLY A N 1
ATOM 639 C CA . GLY A 1 87 ? -9.310 4.696 -3.166 1.00 89.81 87 GLY A CA 1
ATOM 640 C C . GLY A 1 87 ? -9.838 4.764 -4.594 1.00 89.81 87 GLY A C 1
ATOM 641 O O . GLY A 1 87 ? -9.406 3.972 -5.417 1.00 89.81 87 GLY A O 1
ATOM 642 N N . SER A 1 88 ? -10.715 5.704 -4.952 1.00 89.44 88 SER A N 1
ATOM 643 C CA . SER A 1 88 ? -10.926 5.984 -6.386 1.00 89.44 88 SER A CA 1
ATOM 644 C C . SER A 1 88 ? -9.748 6.789 -6.930 1.00 89.44 88 SER A C 1
ATOM 646 O O . SER A 1 88 ? -9.112 6.364 -7.891 1.00 89.44 88 SER A O 1
ATOM 648 N N . GLU A 1 89 ? -9.414 7.889 -6.257 1.00 90.94 89 GLU A N 1
ATOM 649 C CA . GLU A 1 89 ? -8.276 8.753 -6.555 1.00 90.94 89 GLU A CA 1
ATOM 650 C C . GLU A 1 89 ? -7.362 8.844 -5.332 1.00 90.94 89 GLU A C 1
ATOM 652 O O . GLU A 1 89 ? -7.786 9.241 -4.242 1.00 90.94 89 GLU A O 1
ATOM 657 N N . MET A 1 90 ? -6.091 8.489 -5.511 1.00 91.88 90 MET A N 1
ATOM 658 C CA . MET A 1 90 ? -5.060 8.619 -4.487 1.00 91.88 90 MET A CA 1
ATOM 659 C C . MET A 1 90 ? -3.836 9.328 -5.054 1.00 91.88 90 MET A C 1
ATOM 661 O O . MET A 1 90 ? -3.371 9.022 -6.153 1.00 91.88 90 MET A O 1
ATOM 665 N N . LYS A 1 91 ? -3.262 10.281 -4.314 1.00 91.69 91 LYS A N 1
ATOM 666 C CA . LYS A 1 91 ? -1.919 10.749 -4.689 1.00 91.69 91 LYS A CA 1
ATOM 667 C C . LYS A 1 91 ? -0.884 9.740 -4.233 1.00 91.69 91 LYS A C 1
ATOM 669 O O . LYS A 1 91 ? -0.118 9.278 -5.063 1.00 91.69 91 LYS A O 1
ATOM 674 N N . GLU A 1 92 ? -0.910 9.385 -2.962 1.00 92.00 92 GLU A N 1
ATOM 675 C CA . GLU A 1 92 ? 0.077 8.516 -2.341 1.00 92.00 92 GLU A CA 1
ATOM 676 C C . GLU A 1 92 ? -0.645 7.437 -1.536 1.00 92.00 92 GLU A C 1
ATOM 678 O O . GLU A 1 92 ? -1.501 7.731 -0.695 1.00 92.00 92 GLU A O 1
ATOM 683 N N . ALA A 1 93 ? -0.301 6.183 -1.809 1.00 91.44 93 ALA A N 1
ATOM 684 C CA . ALA A 1 93 ? -0.781 5.031 -1.067 1.00 91.44 93 ALA A CA 1
ATOM 685 C C . ALA A 1 93 ? 0.402 4.156 -0.651 1.00 91.44 93 ALA A C 1
ATOM 687 O O . ALA A 1 93 ? 1.222 3.768 -1.485 1.00 91.44 93 ALA A O 1
ATOM 688 N N . ALA A 1 94 ? 0.492 3.840 0.639 1.00 90.12 94 ALA A N 1
ATOM 689 C CA . ALA A 1 94 ? 1.606 3.073 1.175 1.00 90.12 94 ALA A CA 1
ATOM 690 C C . ALA A 1 94 ? 1.151 1.950 2.106 1.00 90.12 94 ALA A C 1
ATOM 692 O O . ALA A 1 94 ? 0.315 2.135 2.993 1.00 90.12 94 ALA A O 1
ATOM 693 N N . VAL A 1 95 ? 1.782 0.793 1.947 1.00 87.88 95 VAL A N 1
ATOM 694 C CA . VAL A 1 95 ? 1.741 -0.292 2.924 1.00 87.88 95 VAL A CA 1
ATOM 695 C C . VAL A 1 95 ? 3.159 -0.498 3.440 1.00 87.88 95 VAL A C 1
ATOM 697 O O . VAL A 1 95 ? 4.084 -0.769 2.674 1.00 87.88 95 VAL A O 1
ATOM 700 N N . ILE A 1 96 ? 3.337 -0.298 4.744 1.00 87.50 96 ILE A N 1
ATOM 701 C CA . ILE A 1 96 ? 4.639 -0.356 5.409 1.00 87.50 96 ILE A CA 1
ATOM 702 C C . ILE A 1 96 ? 4.526 -1.334 6.569 1.00 87.50 96 ILE A C 1
ATOM 704 O O . ILE A 1 96 ? 3.666 -1.190 7.437 1.00 87.50 96 ILE A O 1
ATOM 708 N N . GLY A 1 97 ? 5.409 -2.315 6.639 1.00 81.81 97 GLY A N 1
ATOM 709 C CA . GLY A 1 97 ? 5.351 -3.266 7.741 1.00 81.81 97 GLY A CA 1
ATOM 710 C C . GLY A 1 97 ? 6.365 -4.373 7.660 1.00 81.81 97 GLY A C 1
ATOM 711 O O . GLY A 1 97 ? 7.110 -4.385 6.700 1.00 81.81 97 GLY A O 1
ATOM 712 N N . SER A 1 98 ? 6.419 -5.256 8.659 1.00 75.12 98 SER A N 1
ATOM 713 C CA . SER A 1 98 ? 7.446 -6.308 8.751 1.00 75.12 98 SER A CA 1
ATOM 714 C C . SER A 1 98 ? 6.920 -7.672 8.304 1.00 75.12 98 SER A C 1
ATOM 716 O O . SER A 1 98 ? 7.580 -8.326 7.511 1.00 75.12 98 SER A O 1
ATOM 718 N N . GLU A 1 99 ? 5.709 -8.062 8.713 1.00 86.50 99 GLU A N 1
ATOM 719 C CA . GLU A 1 99 ? 5.066 -9.321 8.316 1.00 86.50 99 GLU A CA 1
ATOM 720 C C . GLU A 1 99 ? 3.582 -9.108 7.968 1.00 86.50 99 GLU A C 1
ATOM 722 O O . GLU A 1 99 ? 2.786 -8.639 8.787 1.00 86.50 99 GLU A O 1
ATOM 727 N N . MET A 1 100 ? 3.196 -9.481 6.746 1.00 83.88 100 MET A N 1
ATOM 728 C CA . MET A 1 100 ? 1.835 -9.430 6.212 1.00 83.88 100 MET A CA 1
ATOM 729 C C . MET A 1 100 ? 1.483 -10.734 5.490 1.00 83.88 100 MET A C 1
ATOM 731 O O . MET A 1 100 ? 2.301 -11.309 4.776 1.00 83.88 100 MET A O 1
ATOM 735 N N . LYS A 1 101 ? 0.256 -11.24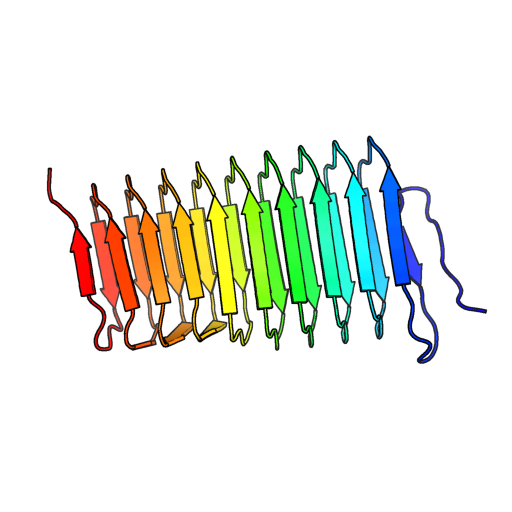3 5.645 1.00 85.88 101 LYS A N 1
ATOM 736 C CA . LYS A 1 101 ? -0.188 -12.358 4.787 1.00 85.88 101 LYS A CA 1
ATOM 737 C C . LYS A 1 101 ? -0.733 -11.830 3.475 1.00 85.88 101 LYS A C 1
ATOM 739 O O . LYS A 1 101 ? -0.236 -12.228 2.430 1.00 85.88 101 LYS A O 1
ATOM 744 N N . GLU A 1 102 ? -1.685 -10.917 3.578 1.00 85.62 102 GLU A N 1
ATOM 745 C CA . GLU A 1 102 ? -2.426 -10.339 2.469 1.00 85.62 102 GLU A CA 1
ATOM 746 C C . GLU A 1 102 ? -2.350 -8.811 2.552 1.00 85.62 102 GLU A C 1
ATOM 748 O O . GLU A 1 102 ? -2.653 -8.213 3.590 1.00 85.62 102 GLU A O 1
ATOM 753 N N . ALA A 1 103 ? -1.934 -8.171 1.463 1.00 87.31 103 ALA A N 1
ATOM 754 C CA . ALA A 1 103 ? -1.884 -6.718 1.351 1.00 87.31 103 ALA A CA 1
ATOM 755 C C . ALA A 1 103 ? -2.441 -6.264 0.001 1.00 87.31 103 ALA A C 1
ATOM 757 O O . ALA A 1 103 ? -2.043 -6.773 -1.044 1.00 87.31 103 ALA A O 1
ATOM 758 N N . ALA A 1 104 ? -3.339 -5.283 0.013 1.00 88.31 104 ALA A N 1
ATOM 759 C CA . ALA A 1 104 ? -3.942 -4.737 -1.193 1.00 88.31 104 ALA A CA 1
ATOM 760 C C . ALA A 1 104 ? -3.908 -3.206 -1.196 1.00 88.31 104 ALA A C 1
ATOM 762 O O . ALA A 1 104 ? -4.408 -2.557 -0.280 1.00 88.31 104 ALA A O 1
ATOM 763 N N . VAL A 1 105 ? -3.376 -2.621 -2.264 1.00 88.62 105 VAL A N 1
ATOM 764 C CA . VAL A 1 105 ? -3.532 -1.202 -2.591 1.00 88.62 105 VAL A CA 1
ATOM 765 C C . VAL A 1 105 ? -4.308 -1.129 -3.893 1.00 88.62 105 VAL A C 1
ATOM 767 O O . VAL A 1 105 ? -3.814 -1.553 -4.934 1.00 88.62 105 VAL A O 1
ATOM 770 N N . ILE A 1 106 ? -5.542 -0.639 -3.835 1.00 89.94 106 ILE A N 1
ATOM 771 C CA . ILE A 1 106 ? -6.459 -0.627 -4.971 1.00 89.94 106 ILE A CA 1
ATOM 772 C C . ILE A 1 106 ? -6.925 0.799 -5.218 1.00 89.94 106 ILE A C 1
ATOM 774 O O . ILE A 1 106 ? -7.523 1.417 -4.337 1.00 89.94 106 ILE A O 1
ATOM 778 N N . GLY A 1 107 ? -6.734 1.295 -6.437 1.00 88.88 107 GLY A N 1
ATOM 779 C CA . GLY A 1 107 ? -7.433 2.500 -6.852 1.00 88.88 107 GLY A CA 1
ATOM 780 C C . GLY A 1 107 ? -7.456 2.788 -8.335 1.00 88.88 107 GLY A C 1
ATOM 781 O O . GLY A 1 107 ? -6.660 2.255 -9.090 1.00 88.88 107 GLY A O 1
ATOM 782 N N . SER A 1 108 ? -8.413 3.605 -8.774 1.00 88.69 108 SER A N 1
ATOM 783 C CA . SER A 1 108 ? -8.567 3.891 -10.208 1.00 88.69 108 SER A CA 1
ATOM 784 C C . SER A 1 108 ? -7.427 4.774 -10.705 1.00 88.69 108 SER A C 1
ATOM 786 O O . SER A 1 108 ? -6.765 4.415 -11.675 1.00 88.69 108 SER A O 1
ATOM 788 N N . GLU A 1 109 ? -7.144 5.862 -9.991 1.00 89.56 109 GLU A N 1
ATOM 789 C CA . GLU A 1 109 ? -6.019 6.754 -10.262 1.00 89.56 109 GLU A CA 1
ATOM 790 C C . GLU A 1 109 ? -5.086 6.816 -9.053 1.00 89.56 109 GLU A C 1
ATOM 792 O O . GLU A 1 109 ? -5.494 7.165 -7.944 1.00 89.56 109 GLU A O 1
ATOM 797 N N . MET A 1 110 ? -3.813 6.502 -9.276 1.00 90.19 110 MET A N 1
ATOM 798 C CA . MET A 1 110 ? -2.750 6.589 -8.282 1.00 90.19 110 MET A CA 1
ATOM 799 C C . MET A 1 110 ? -1.556 7.338 -8.859 1.00 90.19 110 MET A C 1
ATOM 801 O O . MET A 1 110 ? -1.051 7.011 -9.935 1.00 90.19 110 MET A O 1
ATOM 805 N N . LYS A 1 111 ? -1.044 8.347 -8.149 1.00 90.19 111 LYS A N 1
ATOM 806 C CA . LYS A 1 111 ? 0.269 8.884 -8.541 1.00 90.19 111 LYS A CA 1
ATOM 807 C C . LYS A 1 111 ? 1.365 7.947 -8.072 1.00 90.19 111 LYS A C 1
ATOM 809 O O . LYS A 1 111 ? 2.170 7.533 -8.893 1.00 90.19 111 LYS A O 1
ATOM 814 N N . GLU A 1 112 ? 1.358 7.596 -6.799 1.00 90.06 112 GLU A N 1
ATOM 815 C CA . GLU A 1 112 ? 2.414 6.817 -6.173 1.00 90.06 112 GLU A CA 1
ATOM 816 C C . GLU A 1 112 ? 1.789 5.717 -5.318 1.00 90.06 112 GLU A C 1
ATOM 818 O O . GLU A 1 112 ? 0.935 5.978 -4.466 1.00 90.06 112 GLU A O 1
ATOM 823 N N . ALA A 1 113 ? 2.213 4.481 -5.561 1.00 89.38 113 ALA A N 1
ATOM 824 C CA . ALA A 1 113 ? 1.872 3.329 -4.744 1.00 89.38 113 ALA A CA 1
ATOM 825 C C . ALA A 1 113 ? 3.158 2.628 -4.303 1.00 89.38 113 ALA A C 1
ATOM 827 O O . ALA A 1 113 ? 3.999 2.273 -5.134 1.00 89.38 113 ALA A O 1
ATOM 828 N N . ALA A 1 114 ? 3.314 2.436 -2.995 1.00 87.69 114 ALA A N 1
ATOM 829 C CA . ALA A 1 114 ? 4.533 1.887 -2.424 1.00 87.69 114 ALA A CA 1
ATOM 830 C C . ALA A 1 114 ? 4.260 0.765 -1.425 1.00 87.69 114 ALA A C 1
ATOM 832 O O . ALA A 1 114 ? 3.358 0.834 -0.588 1.00 87.69 114 ALA A O 1
ATOM 833 N N . VAL A 1 115 ? 5.116 -0.245 -1.487 1.00 85.12 115 VAL A N 1
ATOM 834 C CA . VAL A 1 115 ? 5.160 -1.351 -0.541 1.00 85.12 115 VAL A CA 1
ATOM 835 C C . VAL A 1 115 ? 6.593 -1.469 -0.023 1.00 85.12 115 VAL A C 1
ATOM 837 O O . VAL A 1 115 ? 7.528 -1.644 -0.809 1.00 85.12 115 VAL A O 1
ATOM 840 N N . ILE A 1 116 ? 6.789 -1.272 1.284 1.00 85.25 116 ILE A N 1
ATOM 841 C CA . ILE A 1 116 ? 8.125 -1.038 1.853 1.00 85.25 116 ILE A CA 1
ATOM 842 C C . ILE A 1 116 ? 8.390 -1.920 3.074 1.00 85.25 116 ILE A C 1
ATOM 844 O O . ILE A 1 116 ? 7.686 -1.839 4.083 1.00 85.25 116 ILE A O 1
ATOM 848 N N . GLY A 1 117 ? 9.508 -2.646 3.012 1.00 80.25 117 GLY A N 1
ATOM 849 C CA . GLY A 1 117 ? 10.136 -3.298 4.158 1.00 80.25 117 GLY A CA 1
ATOM 850 C C . GLY A 1 117 ? 9.412 -4.528 4.692 1.00 80.25 117 GLY A C 1
ATOM 851 O O . GLY A 1 117 ? 9.641 -4.854 5.854 1.00 80.25 117 GLY A O 1
ATOM 852 N N . SER A 1 118 ? 8.538 -5.164 3.901 1.00 81.69 118 SER A N 1
ATOM 853 C CA . SER A 1 118 ? 7.607 -6.187 4.400 1.00 81.69 118 SER A CA 1
ATOM 854 C C . SER A 1 118 ? 7.849 -7.576 3.838 1.00 81.69 118 SER A C 1
ATOM 856 O O . SER A 1 118 ? 8.128 -7.741 2.653 1.00 8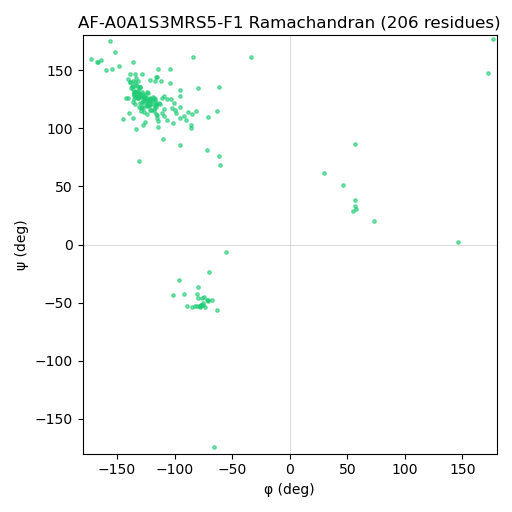1.69 118 SER A O 1
ATOM 858 N N . GLU A 1 119 ? 7.638 -8.584 4.676 1.00 86.56 119 GLU A N 1
ATOM 859 C CA . GLU A 1 119 ? 7.423 -9.962 4.254 1.00 86.56 119 GLU A CA 1
ATOM 860 C C . GLU A 1 119 ? 5.934 -10.154 3.930 1.00 86.56 119 GLU A C 1
ATOM 862 O O . GLU A 1 119 ? 5.095 -10.089 4.825 1.00 86.56 119 GLU A O 1
ATOM 867 N N . MET A 1 120 ? 5.583 -10.367 2.660 1.00 83.25 120 MET A N 1
ATOM 868 C CA . MET A 1 120 ? 4.212 -10.595 2.192 1.00 83.25 120 MET A CA 1
ATOM 869 C C . MET A 1 120 ? 4.061 -11.932 1.480 1.00 83.25 120 MET A C 1
ATOM 871 O O . MET A 1 120 ? 4.934 -12.360 0.724 1.00 83.25 120 MET A O 1
ATOM 875 N N . LYS A 1 121 ? 2.928 -12.605 1.699 1.00 84.44 121 LYS A N 1
ATOM 876 C CA . LYS A 1 121 ? 2.607 -13.846 0.981 1.00 84.44 121 LYS A CA 1
ATOM 877 C C . LYS A 1 121 ? 1.723 -13.657 -0.232 1.00 84.44 121 LYS A C 1
ATOM 879 O O . LYS A 1 121 ? 1.838 -14.472 -1.132 1.00 84.44 121 LYS A O 1
ATOM 884 N N . GLU A 1 122 ? 0.859 -12.656 -0.199 1.00 83.88 122 GLU A N 1
ATOM 885 C CA . GLU A 1 122 ? -0.062 -12.293 -1.263 1.00 83.88 122 GLU A CA 1
ATOM 886 C C . GLU A 1 122 ? -0.168 -10.765 -1.235 1.00 83.88 122 GLU A C 1
ATOM 888 O O . GLU A 1 122 ? -0.704 -10.178 -0.293 1.00 83.88 122 GLU A O 1
ATOM 893 N N . ALA A 1 123 ? 0.417 -10.093 -2.223 1.00 84.69 123 ALA A N 1
ATOM 894 C CA . ALA A 1 123 ? 0.428 -8.633 -2.279 1.00 84.69 123 ALA A CA 1
ATOM 895 C C . ALA A 1 123 ? -0.088 -8.157 -3.630 1.00 84.69 123 ALA A C 1
ATOM 897 O O . ALA A 1 123 ? 0.390 -8.601 -4.668 1.00 84.69 123 ALA A O 1
ATOM 898 N N . ALA A 1 124 ? -1.041 -7.234 -3.630 1.00 86.31 124 ALA A N 1
ATOM 899 C CA . ALA A 1 124 ? -1.631 -6.697 -4.843 1.00 86.31 124 ALA A CA 1
ATOM 900 C C . ALA A 1 124 ? -1.604 -5.169 -4.828 1.00 86.31 124 ALA A C 1
ATOM 902 O O . ALA A 1 124 ? -2.186 -4.533 -3.955 1.00 86.31 124 ALA A O 1
ATOM 903 N N . VAL A 1 125 ? -0.973 -4.569 -5.830 1.00 86.25 125 VAL A N 1
ATOM 904 C CA . VAL A 1 125 ? -1.065 -3.134 -6.107 1.00 86.25 125 VAL A CA 1
ATOM 905 C C . VAL A 1 125 ? -1.769 -2.988 -7.447 1.00 86.25 125 VAL A C 1
ATOM 907 O O . VAL A 1 125 ? -1.198 -3.318 -8.482 1.00 86.25 125 VAL A O 1
ATOM 910 N N . ILE A 1 126 ? -3.030 -2.564 -7.433 1.00 87.50 126 ILE A N 1
ATOM 911 C CA . ILE A 1 126 ? -3.905 -2.562 -8.607 1.00 87.50 126 ILE A CA 1
ATOM 912 C C . ILE A 1 126 ? -4.406 -1.150 -8.865 1.00 87.50 126 ILE A C 1
ATOM 914 O O . ILE A 1 126 ? -5.081 -0.566 -8.016 1.00 87.50 126 ILE A O 1
ATOM 918 N N . GLY A 1 127 ? -4.165 -0.636 -10.068 1.00 86.31 127 GLY A N 1
ATOM 919 C CA . GLY A 1 127 ? -4.882 0.540 -10.530 1.00 86.31 127 GLY A CA 1
ATOM 920 C C . GLY A 1 127 ? -5.052 0.664 -12.029 1.00 86.31 127 GLY A C 1
ATOM 921 O O . GLY A 1 127 ? -4.438 -0.058 -12.806 1.00 86.31 127 GLY A O 1
ATOM 922 N N . SER A 1 128 ? -5.940 1.559 -12.453 1.00 86.81 128 SER A N 1
ATOM 923 C CA . SER A 1 128 ? -6.128 1.822 -13.882 1.00 86.81 128 SER A CA 1
ATOM 924 C C . SER A 1 128 ? -5.002 2.720 -14.384 1.00 86.81 128 SER A C 1
ATOM 926 O O . SER A 1 128 ? -4.277 2.334 -15.297 1.00 86.81 128 SER A O 1
ATOM 928 N N . GLU A 1 129 ? -4.782 3.851 -13.720 1.00 86.56 129 GLU A N 1
ATOM 929 C CA . GLU A 1 129 ? -3.674 4.764 -13.988 1.00 86.56 129 GLU A CA 1
ATOM 930 C C . GLU A 1 129 ? -2.743 4.830 -12.779 1.00 86.56 129 GLU A C 1
ATOM 932 O O . GLU A 1 129 ? -3.153 5.210 -11.682 1.00 86.56 129 GLU A O 1
ATOM 937 N N . MET A 1 130 ? -1.474 4.481 -12.978 1.00 85.94 130 MET A N 1
ATOM 938 C CA . MET A 1 130 ? -0.438 4.541 -11.955 1.00 85.94 130 MET A CA 1
ATOM 939 C C . MET A 1 130 ? 0.779 5.282 -12.499 1.00 85.94 130 MET A C 1
ATOM 941 O O . MET A 1 130 ? 1.365 4.889 -13.506 1.00 85.94 130 MET A O 1
ATOM 945 N N . LYS A 1 131 ? 1.215 6.378 -11.873 1.00 87.19 131 LYS A N 1
ATOM 946 C CA . LYS A 1 131 ? 2.472 6.996 -12.339 1.00 87.19 131 LYS A CA 1
ATOM 947 C C . LYS A 1 131 ? 3.661 6.179 -11.871 1.00 87.19 131 LYS A C 1
ATOM 949 O O . LYS A 1 131 ? 4.499 5.829 -12.696 1.00 87.19 131 LYS A O 1
ATOM 954 N N . GLU A 1 132 ? 3.712 5.866 -10.589 1.00 86.88 132 GLU A N 1
ATOM 955 C CA . GLU A 1 132 ? 4.849 5.202 -9.973 1.00 86.88 132 GLU A CA 1
ATOM 956 C C . GLU A 1 132 ? 4.367 4.085 -9.050 1.00 86.88 132 GLU A C 1
ATOM 958 O O . GLU A 1 132 ? 3.509 4.290 -8.190 1.00 86.88 132 GLU A O 1
ATOM 963 N N . ALA A 1 133 ? 4.934 2.899 -9.251 1.00 86.38 133 ALA A N 1
ATOM 964 C CA . ALA A 1 133 ? 4.753 1.735 -8.402 1.00 86.38 133 ALA A CA 1
ATOM 965 C C . ALA A 1 133 ? 6.121 1.302 -7.879 1.00 86.38 133 ALA A C 1
ATOM 967 O O . ALA A 1 133 ? 7.036 1.068 -8.675 1.00 86.38 133 ALA A O 1
ATOM 968 N N . ALA A 1 134 ? 6.272 1.179 -6.564 1.00 85.75 134 ALA A N 1
ATOM 969 C CA . ALA A 1 134 ? 7.538 0.797 -5.957 1.00 85.75 134 ALA A CA 1
ATOM 970 C C . ALA A 1 134 ? 7.375 -0.325 -4.933 1.00 85.75 134 ALA A C 1
ATOM 972 O O . ALA A 1 134 ? 6.518 -0.273 -4.052 1.00 85.75 134 ALA A O 1
ATOM 973 N N . VAL A 1 135 ? 8.269 -1.305 -5.014 1.00 83.44 135 VAL A N 1
ATOM 974 C CA . VAL A 1 135 ? 8.459 -2.322 -3.983 1.00 83.44 135 VAL A CA 1
ATOM 975 C C . VAL A 1 135 ? 9.908 -2.267 -3.525 1.00 83.44 135 VAL A C 1
ATOM 977 O O . VAL A 1 135 ? 10.831 -2.424 -4.327 1.00 83.44 135 VAL A O 1
ATOM 980 N N . ILE A 1 136 ? 10.117 -1.988 -2.240 1.00 84.81 136 ILE A N 1
ATOM 981 C CA . ILE A 1 136 ? 11.446 -1.700 -1.697 1.00 84.81 136 ILE A CA 1
ATOM 982 C C . ILE A 1 136 ? 11.709 -2.572 -0.473 1.00 84.81 136 ILE A C 1
ATOM 984 O O . ILE A 1 136 ? 10.917 -2.574 0.469 1.00 84.81 136 ILE A O 1
ATOM 988 N N . GLY A 1 137 ? 12.842 -3.277 -0.466 1.00 82.62 137 GLY A N 1
ATOM 989 C CA . GLY A 1 137 ? 13.322 -4.034 0.692 1.00 82.62 137 GLY A CA 1
ATOM 990 C C . GLY A 1 137 ? 12.328 -5.067 1.221 1.00 82.62 137 GLY A C 1
ATOM 991 O O . GLY A 1 137 ? 12.232 -5.219 2.433 1.00 82.62 137 GLY A O 1
ATOM 992 N N . SER A 1 138 ? 11.526 -5.677 0.347 1.00 84.31 138 SER A N 1
ATOM 993 C CA . SER A 1 138 ? 10.414 -6.552 0.737 1.00 84.31 138 SER A CA 1
ATOM 994 C C . SER A 1 138 ? 10.648 -7.987 0.267 1.00 84.31 138 SER A C 1
ATOM 996 O O . SER A 1 138 ? 11.174 -8.202 -0.824 1.00 84.31 138 SER A O 1
ATOM 998 N N . GLU A 1 139 ? 10.226 -8.971 1.056 1.00 86.50 139 GLU A N 1
ATOM 999 C CA . GLU A 1 139 ? 10.141 -10.364 0.613 1.00 86.50 139 GLU A CA 1
ATOM 1000 C C . GLU A 1 139 ? 8.696 -10.662 0.238 1.00 86.50 139 GLU A C 1
ATOM 1002 O O . GLU A 1 139 ? 7.810 -10.627 1.081 1.00 86.50 139 GLU A O 1
ATOM 1007 N N . MET A 1 140 ? 8.423 -10.959 -1.024 1.00 82.19 140 MET A N 1
ATOM 1008 C CA . MET A 1 140 ? 7.072 -11.196 -1.505 1.00 82.19 140 MET A CA 1
ATOM 1009 C C . MET A 1 140 ? 6.944 -12.559 -2.166 1.00 82.19 140 MET A C 1
ATOM 1011 O O . MET A 1 140 ? 7.718 -12.934 -3.051 1.00 82.19 140 MET A O 1
ATOM 1015 N N . LYS A 1 141 ? 5.917 -13.297 -1.765 1.00 85.56 141 LYS A N 1
ATOM 1016 C CA . LYS A 1 141 ? 5.378 -14.420 -2.529 1.00 85.56 141 LYS A CA 1
ATOM 1017 C C . LYS A 1 141 ? 4.081 -13.961 -3.189 1.00 85.56 141 LYS A C 1
ATOM 1019 O O . LYS A 1 141 ? 3.460 -13.031 -2.689 1.00 85.56 141 LYS A O 1
ATOM 1024 N N . GLU A 1 142 ? 3.745 -14.547 -4.334 1.00 83.81 142 GLU A N 1
ATOM 1025 C CA . GLU A 1 142 ? 2.453 -14.362 -5.019 1.00 83.81 142 GLU A CA 1
ATOM 1026 C C . GLU A 1 142 ? 2.023 -12.885 -5.110 1.00 83.81 142 GLU A C 1
ATOM 1028 O O . GLU A 1 142 ? 0.926 -12.495 -4.714 1.00 83.81 142 GLU A O 1
ATOM 1033 N N . ALA A 1 143 ? 2.932 -12.039 -5.605 1.00 81.81 143 ALA A N 1
ATOM 1034 C CA . ALA A 1 143 ? 2.723 -10.596 -5.664 1.00 81.81 143 ALA A CA 1
ATOM 1035 C C . ALA A 1 143 ? 2.383 -10.104 -7.069 1.00 81.81 143 ALA A C 1
ATOM 1037 O O . ALA A 1 143 ? 2.997 -10.508 -8.056 1.00 81.81 143 ALA A O 1
ATOM 1038 N N . ALA A 1 144 ? 1.443 -9.175 -7.164 1.00 83.88 144 ALA A N 1
ATOM 1039 C CA . ALA A 1 144 ? 1.008 -8.583 -8.413 1.00 83.88 144 ALA A CA 1
ATOM 1040 C C . ALA A 1 144 ? 1.005 -7.055 -8.327 1.00 83.88 144 ALA A C 1
ATOM 1042 O O . ALA A 1 144 ? 0.400 -6.463 -7.438 1.00 83.88 144 ALA A O 1
ATOM 1043 N N . VAL A 1 145 ? 1.643 -6.411 -9.296 1.00 84.06 145 VAL A N 1
ATOM 1044 C CA . VAL A 1 145 ? 1.536 -4.974 -9.543 1.00 84.06 145 VAL A CA 1
ATOM 1045 C C . VAL A 1 145 ? 0.884 -4.817 -10.909 1.00 84.06 145 VAL A C 1
ATOM 1047 O O . VAL A 1 145 ? 1.481 -5.171 -11.923 1.00 84.06 145 VAL A O 1
ATOM 1050 N N . ILE A 1 146 ? -0.365 -4.362 -10.936 1.00 84.19 146 ILE A N 1
ATOM 1051 C CA . ILE A 1 146 ? -1.205 -4.323 -12.135 1.00 84.19 146 ILE A CA 1
ATOM 1052 C C . ILE A 1 146 ? -1.650 -2.882 -12.382 1.00 84.19 146 ILE A C 1
ATOM 1054 O O . ILE A 1 146 ? -2.321 -2.282 -11.546 1.00 84.19 146 ILE A O 1
ATOM 1058 N N . GLY A 1 147 ? -1.285 -2.342 -13.542 1.00 83.62 147 GLY A N 1
ATOM 1059 C CA . GLY A 1 147 ? -1.619 -0.990 -13.990 1.00 83.62 147 GLY A CA 1
ATOM 1060 C C . GLY A 1 147 ? -2.067 -0.992 -15.446 1.00 83.62 147 GLY A C 1
ATOM 1061 O O . GLY A 1 147 ? -1.350 -1.559 -16.254 1.00 83.62 147 GLY A O 1
ATOM 1062 N N . SER A 1 148 ? -3.179 -0.367 -15.851 1.00 83.00 148 SER A N 1
ATOM 1063 C CA . SER A 1 148 ? -3.428 -0.230 -17.307 1.00 83.00 148 SER A CA 1
ATOM 1064 C C . SER A 1 148 ? -2.400 0.719 -17.932 1.00 83.00 148 SER A C 1
ATOM 1066 O O . SER A 1 148 ? -1.726 0.353 -18.893 1.00 83.00 148 SER A O 1
ATOM 1068 N N . GLU A 1 149 ? -2.195 1.877 -17.310 1.00 82.44 149 GLU A N 1
ATOM 1069 C CA . GLU A 1 149 ? -1.093 2.791 -17.605 1.00 82.44 149 GLU A CA 1
ATOM 1070 C C . GLU A 1 149 ? -0.147 2.854 -16.404 1.00 82.44 149 GLU A C 1
ATOM 1072 O O . GLU A 1 149 ? -0.564 3.211 -15.303 1.00 82.44 149 GLU A O 1
ATOM 1077 N N . MET A 1 150 ? 1.131 2.526 -16.604 1.00 81.31 150 MET A N 1
ATOM 1078 C CA . MET A 1 150 ? 2.167 2.591 -15.575 1.00 81.31 150 MET A CA 1
ATOM 1079 C C . MET A 1 150 ? 3.385 3.365 -16.083 1.00 81.31 150 MET A C 1
ATOM 1081 O O . MET A 1 150 ? 4.062 2.934 -17.006 1.00 81.31 150 MET A O 1
ATOM 1085 N N . LYS A 1 151 ? 3.742 4.525 -15.523 1.00 83.12 151 LYS A N 1
ATOM 1086 C CA . LYS A 1 151 ? 4.947 5.218 -16.045 1.00 83.12 151 LYS A CA 1
ATOM 1087 C C . LYS A 1 151 ? 6.224 4.551 -15.561 1.00 83.12 151 LYS A C 1
ATOM 1089 O O . LYS A 1 151 ? 7.128 4.337 -16.366 1.00 83.12 151 LYS A O 1
ATOM 1094 N N . VAL A 1 152 ? 6.295 4.244 -14.274 1.00 80.62 152 VAL A N 1
ATOM 1095 C CA . VAL A 1 152 ? 7.476 3.667 -13.640 1.00 80.62 152 VAL A CA 1
ATOM 1096 C C . VAL A 1 152 ? 7.053 2.532 -12.721 1.00 80.62 152 VAL A C 1
ATOM 1098 O O . VAL A 1 152 ? 6.201 2.718 -11.855 1.00 80.62 152 VAL A O 1
ATOM 1101 N N . ALA A 1 153 ? 7.689 1.378 -12.888 1.00 81.69 153 ALA A N 1
ATOM 1102 C CA . ALA A 1 153 ? 7.644 0.271 -11.945 1.00 81.69 153 ALA A CA 1
ATOM 1103 C C . ALA A 1 153 ? 9.059 0.004 -11.425 1.00 81.69 153 ALA A C 1
ATOM 1105 O O . ALA A 1 153 ? 9.979 -0.202 -12.221 1.00 81.69 153 ALA A O 1
ATOM 1106 N N . ALA A 1 154 ? 9.248 -0.000 -10.108 1.00 82.31 154 ALA A N 1
ATOM 1107 C CA . ALA A 1 154 ? 10.544 -0.242 -9.487 1.00 82.31 154 ALA A CA 1
ATOM 1108 C C . ALA A 1 154 ? 10.467 -1.343 -8.425 1.00 82.31 154 ALA A C 1
ATOM 1110 O O . ALA A 1 154 ? 9.631 -1.301 -7.526 1.00 82.31 154 ALA A O 1
ATOM 1111 N N . VAL A 1 155 ? 11.391 -2.297 -8.500 1.00 77.75 155 VAL A N 1
ATOM 1112 C CA . VAL A 1 155 ? 11.632 -3.311 -7.470 1.00 77.75 155 VAL A CA 1
ATOM 1113 C C . VAL A 1 155 ? 13.085 -3.184 -7.023 1.00 77.75 155 VAL A C 1
ATOM 1115 O O . VAL A 1 155 ? 14.009 -3.354 -7.822 1.00 77.75 155 VAL A O 1
ATOM 1118 N N . ILE A 1 156 ? 13.302 -2.822 -5.761 1.00 80.81 156 ILE A N 1
ATOM 1119 C CA . ILE A 1 156 ? 14.631 -2.492 -5.234 1.00 80.81 156 ILE A CA 1
ATOM 1120 C C . ILE A 1 156 ? 14.908 -3.324 -3.987 1.00 80.81 156 ILE A C 1
ATOM 1122 O O . ILE A 1 156 ? 14.120 -3.305 -3.043 1.00 80.81 156 ILE A O 1
ATOM 1126 N N . GLY A 1 157 ? 16.045 -4.025 -3.958 1.00 80.31 157 GLY A N 1
ATOM 1127 C CA . GLY A 1 157 ? 16.499 -4.783 -2.789 1.00 80.31 157 GLY A CA 1
ATOM 1128 C C . GLY A 1 157 ? 15.485 -5.802 -2.265 1.00 80.31 157 GLY A C 1
ATOM 1129 O O . GLY A 1 157 ? 15.429 -6.000 -1.058 1.00 80.31 157 GLY A O 1
ATOM 1130 N N . SER A 1 158 ? 14.626 -6.345 -3.129 1.00 81.50 158 SER A N 1
ATOM 1131 C CA . SER A 1 158 ? 13.481 -7.175 -2.735 1.00 81.50 158 SER A CA 1
ATOM 1132 C C . SER A 1 158 ? 13.643 -8.613 -3.227 1.00 81.50 158 SER A C 1
ATOM 1134 O O . SER A 1 158 ? 14.247 -8.852 -4.271 1.00 81.50 158 SER A O 1
ATOM 1136 N N . GLU A 1 159 ? 13.075 -9.578 -2.514 1.00 81.25 159 GLU A N 1
ATOM 1137 C CA . GLU A 1 159 ? 12.957 -10.957 -2.994 1.00 81.25 159 GLU A CA 1
ATOM 1138 C C . GLU A 1 159 ? 11.524 -11.205 -3.458 1.00 81.25 159 GLU A C 1
ATOM 1140 O O . GLU A 1 159 ? 10.585 -11.000 -2.701 1.00 81.25 159 GLU A O 1
ATOM 1145 N N . MET A 1 160 ? 11.323 -11.655 -4.695 1.00 75.31 160 MET A N 1
ATOM 1146 C CA . MET A 1 160 ? 10.000 -11.948 -5.250 1.00 75.31 160 MET A CA 1
ATOM 1147 C C . MET A 1 160 ? 9.946 -13.383 -5.780 1.00 75.31 160 MET A C 1
ATOM 1149 O O . MET A 1 160 ? 10.732 -13.777 -6.644 1.00 75.31 160 MET A O 1
ATOM 1153 N N . LYS A 1 161 ? 8.998 -14.180 -5.282 1.00 79.00 161 LYS A N 1
ATOM 1154 C CA . LYS A 1 161 ? 8.714 -1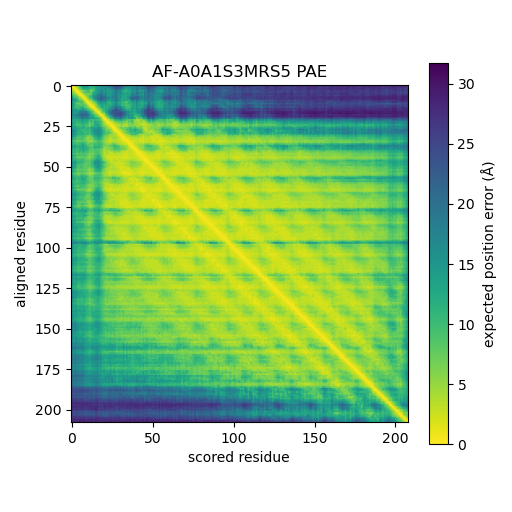5.547 -5.751 1.00 79.00 161 LYS A CA 1
ATOM 1155 C C . LYS A 1 161 ? 7.287 -15.618 -6.265 1.00 79.00 161 LYS A C 1
ATOM 1157 O O . LYS A 1 161 ? 6.368 -15.398 -5.488 1.00 79.00 161 LYS A O 1
ATOM 1162 N N . VAL A 1 162 ? 7.112 -15.977 -7.534 1.00 70.19 162 VAL A N 1
ATOM 1163 C CA . VAL A 1 162 ? 5.826 -15.908 -8.241 1.00 70.19 162 VAL A CA 1
ATOM 1164 C C . VAL A 1 162 ? 5.301 -14.483 -8.183 1.00 70.19 162 VAL A C 1
ATOM 1166 O O . VAL A 1 162 ? 4.570 -14.102 -7.274 1.00 70.19 162 VAL A O 1
ATOM 1169 N N . ALA A 1 163 ? 5.724 -13.661 -9.134 1.00 74.94 163 ALA A N 1
ATOM 1170 C CA . ALA A 1 163 ? 5.231 -12.299 -9.185 1.00 74.94 163 ALA A CA 1
ATOM 1171 C C . ALA A 1 163 ? 4.872 -11.863 -10.596 1.00 74.94 163 ALA A C 1
ATOM 1173 O O . ALA A 1 163 ? 5.363 -12.414 -11.581 1.00 74.94 163 ALA A O 1
ATOM 1174 N N . ALA A 1 164 ? 4.008 -10.868 -10.694 1.00 76.94 164 ALA A N 1
ATOM 1175 C CA . ALA A 1 164 ? 3.598 -10.303 -11.961 1.00 76.94 164 ALA A CA 1
ATOM 1176 C C . ALA A 1 164 ? 3.618 -8.780 -11.866 1.00 76.94 164 ALA A C 1
ATOM 1178 O O . ALA A 1 164 ? 2.915 -8.199 -11.048 1.00 76.94 164 ALA A O 1
ATOM 1179 N N . VAL A 1 165 ? 4.409 -8.130 -12.710 1.00 77.19 165 VAL A N 1
ATOM 1180 C CA . VAL A 1 165 ? 4.284 -6.693 -12.956 1.00 77.19 165 VAL A CA 1
ATOM 1181 C C . VAL A 1 165 ? 3.664 -6.561 -14.334 1.00 77.19 165 VAL A C 1
ATOM 1183 O O . VAL A 1 165 ? 4.300 -6.892 -15.332 1.00 77.19 165 VAL A O 1
ATOM 1186 N N . ILE A 1 166 ? 2.398 -6.169 -14.388 1.00 79.44 166 ILE A N 1
ATOM 1187 C CA . ILE A 1 166 ? 1.612 -6.128 -15.617 1.00 79.44 166 ILE A CA 1
ATOM 1188 C C . ILE A 1 166 ? 1.185 -4.692 -15.857 1.00 79.44 166 ILE A C 1
ATOM 1190 O O . ILE A 1 166 ? 0.492 -4.106 -15.025 1.00 79.44 166 ILE A O 1
ATOM 1194 N N . GLY A 1 167 ? 1.519 -4.160 -17.028 1.00 77.25 167 GLY A N 1
ATOM 1195 C CA . GLY A 1 167 ? 0.783 -3.021 -17.540 1.00 77.25 167 GLY A CA 1
ATOM 1196 C C . GLY A 1 167 ? 0.671 -2.953 -19.046 1.00 77.25 167 GLY A C 1
ATOM 1197 O O . GLY A 1 167 ? 1.486 -3.513 -19.771 1.00 77.25 167 GLY A O 1
ATOM 1198 N N . SER A 1 168 ? -0.388 -2.310 -19.532 1.00 78.00 168 SER A N 1
ATOM 1199 C CA . SER A 1 168 ? -0.589 -2.165 -20.975 1.00 78.00 168 SER A CA 1
ATOM 1200 C C . SER A 1 168 ? 0.428 -1.170 -21.532 1.00 78.00 168 SER A C 1
ATOM 1202 O O . SER A 1 168 ? 1.158 -1.494 -22.463 1.00 78.00 168 SER A O 1
ATOM 1204 N N . GLU A 1 169 ? 0.580 -0.014 -20.890 1.00 76.38 169 GLU A N 1
ATOM 1205 C CA . GLU A 1 169 ? 1.593 0.982 -21.247 1.00 76.38 169 GLU A CA 1
ATOM 1206 C C . GLU A 1 169 ? 2.582 1.148 -20.094 1.00 76.38 169 GLU A C 1
ATOM 1208 O O . GLU A 1 169 ? 2.201 1.647 -19.035 1.00 76.38 169 GLU A O 1
ATOM 1213 N N . MET A 1 170 ? 3.845 0.736 -20.273 1.00 75.25 170 MET A N 1
ATOM 1214 C CA . MET A 1 170 ? 4.865 0.813 -19.224 1.00 75.25 170 MET A CA 1
ATOM 1215 C C . MET A 1 170 ? 6.119 1.550 -19.678 1.00 75.25 170 MET A C 1
ATOM 1217 O O . MET A 1 170 ? 6.932 0.996 -20.398 1.00 75.25 170 MET A O 1
ATOM 1221 N N . LYS A 1 171 ? 6.367 2.791 -19.246 1.00 77.38 171 LYS A N 1
ATOM 1222 C CA . LYS A 1 171 ? 7.539 3.515 -19.793 1.00 77.38 171 LYS A CA 1
ATOM 1223 C C . LYS A 1 171 ? 8.862 2.943 -19.295 1.00 77.38 171 LYS A C 1
ATOM 1225 O O . LYS A 1 171 ? 9.765 2.735 -20.103 1.00 77.38 171 LYS A O 1
ATOM 1230 N N . VAL A 1 172 ? 8.973 2.719 -17.990 1.00 72.94 172 VAL A N 1
ATOM 1231 C CA . VAL A 1 172 ? 10.208 2.270 -17.344 1.00 72.94 172 VAL A CA 1
ATOM 1232 C C . VAL A 1 172 ? 9.902 1.161 -16.348 1.00 72.94 172 VAL A C 1
ATOM 1234 O O . VAL A 1 172 ? 9.048 1.324 -15.477 1.00 72.94 172 VAL A O 1
ATOM 1237 N N . ALA A 1 173 ? 10.657 0.070 -16.438 1.00 75.69 173 ALA A N 1
ATOM 1238 C CA . ALA A 1 173 ? 10.696 -0.981 -15.431 1.00 75.69 173 ALA A CA 1
ATOM 1239 C C . ALA A 1 173 ? 12.130 -1.140 -14.911 1.00 75.69 173 ALA A C 1
ATOM 1241 O O . ALA A 1 173 ? 13.063 -1.348 -15.691 1.00 75.69 173 ALA A O 1
ATOM 1242 N N . ALA A 1 174 ? 12.319 -1.052 -13.596 1.00 77.75 174 ALA A N 1
ATOM 1243 C CA . ALA A 1 174 ? 13.624 -1.1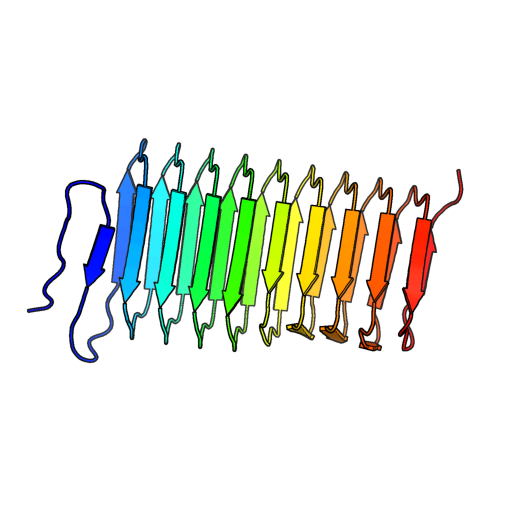83 -12.959 1.00 77.75 174 ALA A CA 1
ATOM 1244 C C . ALA A 1 174 ? 13.605 -2.260 -11.872 1.00 77.75 174 ALA A C 1
ATOM 1246 O O . ALA A 1 174 ? 12.785 -2.232 -10.960 1.00 77.75 174 ALA A O 1
ATOM 1247 N N . VAL A 1 175 ? 14.560 -3.182 -11.948 1.00 70.88 175 VAL A N 1
ATOM 1248 C CA . VAL A 1 175 ? 14.825 -4.198 -10.930 1.00 70.88 175 VAL A CA 1
ATOM 1249 C C . VAL A 1 175 ? 16.283 -4.068 -10.509 1.00 70.88 175 VAL A C 1
ATOM 1251 O O . VAL A 1 175 ? 17.196 -4.337 -11.297 1.00 70.88 175 VAL A O 1
ATOM 1254 N N . ILE A 1 176 ? 16.509 -3.645 -9.267 1.00 74.69 176 ILE A N 1
ATOM 1255 C CA . ILE A 1 176 ? 17.844 -3.335 -8.747 1.00 74.69 176 ILE A CA 1
ATOM 1256 C C . ILE A 1 176 ? 18.104 -4.165 -7.496 1.00 74.69 176 ILE A C 1
ATOM 1258 O O . ILE A 1 176 ? 17.374 -4.048 -6.513 1.00 74.69 176 ILE A O 1
ATOM 1262 N N . GLY A 1 177 ? 19.149 -4.998 -7.523 1.00 73.06 177 GLY A N 1
ATOM 1263 C CA . GLY A 1 177 ? 19.591 -5.765 -6.353 1.00 73.06 177 GLY A CA 1
ATOM 1264 C C . GLY A 1 177 ? 18.500 -6.662 -5.768 1.00 73.06 177 GLY A C 1
ATOM 1265 O O . GLY A 1 177 ? 18.450 -6.833 -4.557 1.00 73.06 177 GLY A O 1
ATOM 1266 N N . SER A 1 178 ? 17.596 -7.151 -6.617 1.00 74.00 178 SER A N 1
ATOM 1267 C CA . SER A 1 178 ? 16.416 -7.922 -6.223 1.00 74.00 178 SER A CA 1
ATOM 1268 C C . SER A 1 178 ? 16.492 -9.326 -6.810 1.00 74.00 178 SER A C 1
ATOM 1270 O O . SER A 1 178 ? 16.905 -9.480 -7.960 1.00 74.00 178 SER A O 1
ATOM 1272 N N . GLU A 1 179 ? 16.080 -10.333 -6.044 1.00 74.25 179 GLU A N 1
ATOM 1273 C CA . GLU A 1 179 ? 16.008 -11.720 -6.508 1.00 74.25 179 GLU A CA 1
ATOM 1274 C C . GLU A 1 179 ? 14.594 -12.043 -6.990 1.00 74.25 179 GLU A C 1
ATOM 1276 O O . GLU A 1 179 ? 13.618 -11.830 -6.278 1.00 74.25 179 GLU A O 1
ATOM 1281 N N . MET A 1 180 ? 14.472 -12.576 -8.206 1.00 68.94 180 MET A N 1
ATOM 1282 C CA . MET A 1 180 ? 13.180 -12.843 -8.848 1.00 68.94 180 MET A CA 1
ATOM 1283 C C . MET A 1 180 ? 13.117 -14.288 -9.335 1.00 68.94 180 MET A C 1
ATOM 1285 O O . MET A 1 180 ? 13.906 -14.703 -10.187 1.00 68.94 180 MET A O 1
ATOM 1289 N N . ASN A 1 181 ? 12.171 -15.059 -8.806 1.00 72.06 181 ASN A N 1
ATOM 1290 C CA . ASN A 1 181 ? 11.876 -16.419 -9.245 1.00 72.06 181 ASN A CA 1
ATOM 1291 C C . ASN A 1 181 ? 10.441 -16.487 -9.755 1.00 72.06 181 ASN A C 1
ATOM 1293 O O . ASN A 1 181 ? 9.519 -16.114 -9.036 1.00 72.06 181 ASN A O 1
ATOM 1297 N N . GLU A 1 182 ? 10.258 -16.990 -10.979 1.00 73.62 182 GLU A N 1
ATOM 1298 C CA . GLU A 1 182 ? 8.933 -17.106 -11.609 1.00 73.62 182 GLU A CA 1
ATOM 1299 C C . GLU A 1 182 ? 8.210 -15.756 -11.693 1.00 73.62 182 GLU A C 1
ATOM 1301 O O . GLU A 1 182 ? 7.003 -15.650 -11.489 1.00 73.62 182 GLU A O 1
ATOM 1306 N N . THR A 1 183 ? 8.972 -14.698 -11.972 1.00 70.75 183 THR A N 1
ATOM 1307 C CA . THR A 1 183 ? 8.407 -13.367 -12.162 1.00 70.75 183 THR A CA 1
ATOM 1308 C C . THR A 1 183 ? 8.173 -13.076 -13.636 1.00 70.75 183 THR A C 1
ATOM 1310 O O . THR A 1 183 ? 9.058 -13.285 -14.470 1.00 70.75 183 THR A O 1
ATOM 1313 N N . ALA A 1 184 ? 6.988 -12.565 -13.947 1.00 72.81 184 ALA A N 1
ATOM 1314 C CA . ALA A 1 184 ? 6.644 -12.034 -15.253 1.00 72.81 184 ALA A CA 1
ATOM 1315 C C . ALA A 1 184 ? 6.588 -10.506 -15.178 1.00 72.81 184 ALA A C 1
ATOM 1317 O O . ALA A 1 184 ? 5.864 -9.950 -14.355 1.00 72.81 184 ALA A O 1
ATOM 1318 N N . VAL A 1 185 ? 7.334 -9.827 -16.044 1.00 72.31 185 VAL A N 1
ATOM 1319 C CA . VAL A 1 185 ? 7.149 -8.392 -16.294 1.00 72.31 185 VAL A CA 1
ATOM 1320 C C . VAL A 1 185 ? 6.565 -8.265 -17.692 1.00 72.31 185 VAL A C 1
ATOM 1322 O O . VAL A 1 185 ? 7.227 -8.600 -18.675 1.00 72.31 185 VAL A O 1
ATOM 1325 N N . ILE A 1 186 ? 5.303 -7.860 -17.775 1.00 72.19 186 ILE A N 1
ATOM 1326 C CA . ILE A 1 186 ? 4.536 -7.788 -19.018 1.00 72.19 186 ILE A CA 1
ATOM 1327 C C . ILE A 1 186 ? 4.180 -6.328 -19.268 1.00 72.19 186 ILE A C 1
ATOM 1329 O O . ILE A 1 186 ? 3.495 -5.706 -18.460 1.00 72.19 186 ILE A O 1
ATOM 1333 N N . GLY A 1 187 ? 4.641 -5.812 -20.402 1.00 66.12 187 GLY A N 1
ATOM 1334 C CA . GLY A 1 187 ? 4.410 -4.445 -20.844 1.00 66.12 187 GLY A CA 1
ATOM 1335 C C . GLY A 1 187 ? 4.146 -4.435 -22.339 1.00 66.12 187 GLY A C 1
ATOM 1336 O O . GLY A 1 187 ? 5.046 -4.778 -23.100 1.00 66.12 187 GLY A O 1
ATOM 1337 N N . LEU A 1 188 ? 2.936 -4.084 -22.785 1.00 57.31 188 LEU A N 1
ATOM 1338 C CA . LEU A 1 188 ? 2.649 -4.065 -24.230 1.00 57.31 188 LEU A CA 1
ATOM 1339 C C . LEU A 1 188 ? 3.394 -2.922 -24.942 1.00 57.31 188 LEU A C 1
ATOM 1341 O O . LEU A 1 188 ? 3.726 -3.057 -26.114 1.00 57.31 188 LEU A O 1
ATOM 1345 N N . GLU A 1 189 ? 3.760 -1.860 -24.227 1.00 60.75 189 GLU A N 1
ATOM 1346 C CA . GLU A 1 189 ? 4.679 -0.824 -24.708 1.00 60.75 189 GLU A CA 1
ATOM 1347 C C . GLU A 1 189 ? 5.724 -0.510 -23.627 1.00 60.75 189 GLU A C 1
ATOM 1349 O O . GLU A 1 189 ? 5.424 0.223 -22.685 1.00 60.75 189 GLU A O 1
ATOM 1354 N N . MET A 1 190 ? 6.938 -1.074 -23.741 1.00 60.62 190 MET A N 1
ATOM 1355 C CA . MET A 1 190 ? 8.069 -0.804 -22.835 1.00 60.62 190 MET A CA 1
ATOM 1356 C C . MET A 1 190 ? 9.200 -0.033 -23.516 1.00 60.62 190 MET A C 1
ATOM 1358 O O . MET A 1 190 ? 9.702 -0.476 -24.543 1.00 60.62 190 MET A O 1
ATOM 1362 N N . LYS A 1 191 ? 9.629 1.105 -22.936 1.00 62.22 191 LYS A N 1
ATOM 1363 C CA . LYS A 1 191 ? 10.743 1.909 -23.487 1.00 62.22 191 LYS A CA 1
ATOM 1364 C C . LYS A 1 191 ? 12.100 1.535 -22.908 1.00 62.22 191 LYS A C 1
ATOM 1366 O O . LYS A 1 191 ? 13.072 1.476 -23.651 1.00 62.22 191 LYS A O 1
ATOM 1371 N N . GLU A 1 192 ? 12.177 1.305 -21.600 1.00 59.97 192 GLU A N 1
ATOM 1372 C CA . GLU A 1 192 ? 13.424 0.935 -20.927 1.00 59.97 192 GLU A CA 1
ATOM 1373 C C . GLU A 1 192 ? 13.166 -0.104 -19.830 1.00 59.97 192 GLU A C 1
ATOM 1375 O O . GLU A 1 192 ? 12.350 0.107 -18.930 1.00 59.97 192 GLU A O 1
ATOM 1380 N N . ALA A 1 193 ? 13.896 -1.219 -19.895 1.00 60.06 193 ALA A N 1
ATOM 1381 C CA . ALA A 1 193 ? 13.919 -2.243 -18.858 1.00 60.06 193 ALA A CA 1
ATOM 1382 C C . ALA A 1 193 ? 15.352 -2.398 -18.328 1.00 60.06 193 ALA A C 1
ATOM 1384 O O . ALA A 1 193 ? 16.263 -2.784 -19.061 1.00 60.06 193 ALA A O 1
ATOM 1385 N N . GLY A 1 194 ? 15.560 -2.075 -17.051 1.00 57.72 194 GLY A N 1
ATOM 1386 C CA . GLY A 1 194 ? 16.844 -2.219 -16.367 1.00 57.72 194 GLY A CA 1
ATOM 1387 C C . GLY A 1 194 ? 16.776 -3.327 -15.327 1.00 57.72 194 GLY A C 1
ATOM 1388 O O . GLY A 1 194 ? 16.076 -3.184 -14.331 1.00 57.72 194 GLY A O 1
ATOM 1389 N N . SER A 1 195 ? 17.510 -4.420 -15.527 1.00 55.56 195 SER A N 1
ATOM 1390 C CA . SER A 1 195 ? 17.522 -5.543 -14.589 1.00 55.56 195 SER A CA 1
ATOM 1391 C C . SER A 1 195 ? 18.945 -5.917 -14.171 1.00 55.56 195 SER A C 1
ATOM 1393 O O . SER A 1 195 ? 19.670 -6.578 -14.917 1.00 55.56 195 SER A O 1
ATOM 1395 N N . GLN A 1 196 ? 19.351 -5.519 -12.966 1.00 50.62 196 GLN A N 1
ATOM 1396 C CA . GLN A 1 196 ? 20.568 -6.007 -12.312 1.00 50.62 196 GLN A CA 1
ATOM 1397 C C . GLN A 1 196 ? 20.155 -6.895 -11.131 1.00 50.62 196 GLN A C 1
ATOM 1399 O O . GLN A 1 196 ? 19.934 -6.396 -10.030 1.00 50.62 196 GLN A O 1
ATOM 1404 N N . GLY A 1 197 ? 20.007 -8.205 -11.376 1.00 45.22 197 GLY A N 1
ATOM 1405 C CA . GLY A 1 197 ? 19.662 -9.182 -10.326 1.00 45.22 197 GLY A CA 1
ATOM 1406 C C . GLY A 1 197 ? 18.783 -10.374 -10.732 1.00 45.22 197 GLY A C 1
ATOM 1407 O O . GLY A 1 197 ? 18.455 -11.190 -9.880 1.00 45.22 197 GLY A O 1
ATOM 1408 N N . LEU A 1 198 ? 18.394 -10.521 -12.004 1.00 48.44 198 LEU A N 1
ATOM 1409 C CA . LEU A 1 198 ? 17.417 -11.546 -12.393 1.00 48.44 198 LEU A CA 1
ATOM 1410 C C . LEU A 1 198 ? 17.899 -12.990 -12.144 1.00 48.44 198 LEU A C 1
ATOM 1412 O O . LEU A 1 198 ? 18.785 -13.501 -12.832 1.00 48.44 198 LEU A O 1
ATOM 1416 N N . GLY A 1 199 ? 17.211 -13.674 -11.222 1.00 50.06 199 GLY A N 1
ATOM 1417 C CA . GLY A 1 199 ? 16.882 -15.096 -11.357 1.00 50.06 199 GLY A CA 1
ATOM 1418 C C . GLY A 1 199 ? 15.916 -15.314 -12.534 1.00 50.06 199 GLY A C 1
ATOM 1419 O O . GLY A 1 199 ? 15.658 -14.388 -13.295 1.00 50.06 199 GLY A O 1
ATOM 1420 N N . ARG A 1 200 ? 15.399 -16.532 -12.753 1.00 49.94 200 ARG A N 1
ATOM 1421 C CA . ARG A 1 200 ? 14.571 -16.903 -13.930 1.00 49.94 200 ARG A CA 1
ATOM 1422 C C . ARG A 1 200 ? 13.248 -16.104 -14.033 1.00 49.94 200 ARG A C 1
ATOM 1424 O O . ARG A 1 200 ? 12.181 -16.644 -13.748 1.00 49.94 200 ARG A O 1
ATOM 1431 N N . GLY A 1 201 ? 13.308 -14.845 -14.459 1.00 50.69 201 GLY A N 1
ATOM 1432 C CA . GLY A 1 201 ? 12.172 -13.978 -14.764 1.00 50.69 201 GLY A CA 1
ATOM 1433 C C . GLY A 1 201 ? 12.092 -13.678 -16.262 1.00 50.69 201 GLY A C 1
ATOM 1434 O O . GLY A 1 201 ? 13.118 -13.515 -16.922 1.00 50.69 201 GLY A O 1
ATOM 1435 N N . LEU A 1 202 ? 10.876 -13.642 -16.806 1.00 55.09 202 LEU A N 1
ATOM 1436 C CA . LEU A 1 202 ? 10.603 -13.324 -18.210 1.00 55.09 202 LEU A CA 1
ATOM 1437 C C . LEU A 1 202 ? 10.109 -11.876 -18.303 1.00 55.09 202 LEU A C 1
ATOM 1439 O O . LEU A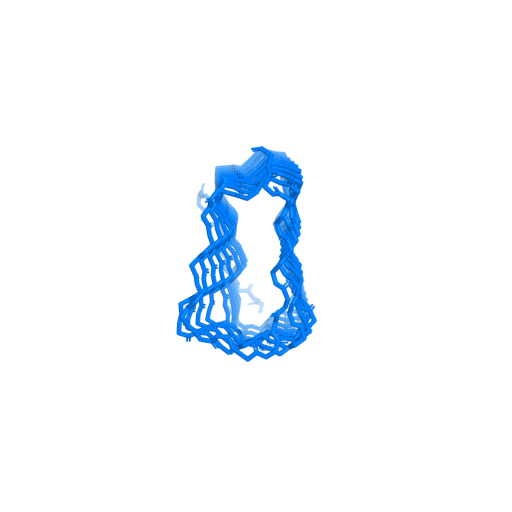 1 202 ? 9.054 -11.549 -17.762 1.00 55.09 202 LEU A O 1
ATOM 1443 N N . ALA A 1 203 ? 10.859 -11.023 -19.000 1.00 58.75 203 ALA A N 1
ATOM 1444 C CA . ALA A 1 203 ? 10.391 -9.705 -19.417 1.00 58.75 203 ALA A CA 1
ATOM 1445 C C . ALA A 1 203 ? 9.860 -9.808 -20.854 1.00 58.75 203 ALA A C 1
ATOM 1447 O O . ALA A 1 203 ? 10.604 -10.178 -21.764 1.00 58.75 203 ALA A O 1
ATOM 1448 N N . LEU A 1 204 ? 8.575 -9.519 -21.053 1.00 56.47 204 LEU A N 1
ATOM 1449 C CA . LEU A 1 204 ? 7.928 -9.484 -22.363 1.00 56.47 204 LEU A CA 1
ATOM 1450 C C . LEU A 1 204 ? 7.505 -8.043 -22.651 1.00 56.47 204 LEU A C 1
ATOM 1452 O O . LEU A 1 204 ? 6.501 -7.570 -22.117 1.00 56.47 204 LEU A O 1
ATOM 1456 N N . GLY A 1 205 ? 8.302 -7.357 -23.471 1.00 51.97 205 GLY A N 1
ATOM 1457 C CA . GLY A 1 205 ? 7.968 -6.067 -24.068 1.00 51.97 205 GLY A CA 1
ATOM 1458 C C . GLY A 1 205 ? 7.715 -6.238 -25.562 1.00 51.97 205 GLY A C 1
ATOM 1459 O O . GLY A 1 205 ? 8.560 -6.823 -26.241 1.00 51.97 205 GLY A O 1
ATOM 1460 N N . SER A 1 206 ? 6.585 -5.761 -26.090 1.00 40.47 206 SER A N 1
ATOM 1461 C CA . SER A 1 206 ? 6.503 -5.503 -27.534 1.00 40.47 206 SER A CA 1
ATOM 1462 C C . SER A 1 206 ? 7.144 -4.149 -27.820 1.00 40.47 206 SER A C 1
ATOM 1464 O O . SER A 1 206 ? 6.670 -3.119 -27.349 1.00 40.47 206 SER A O 1
ATOM 1466 N N . GL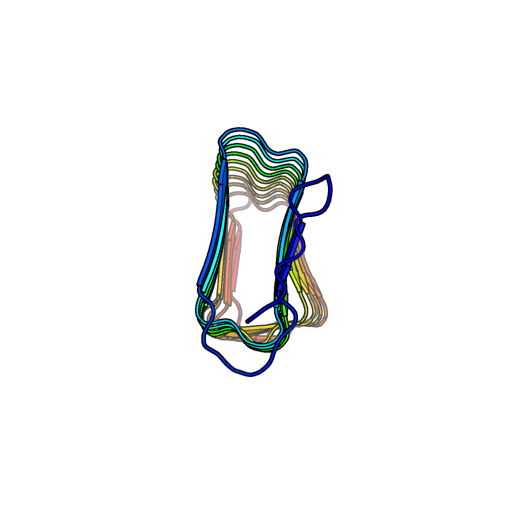U A 1 207 ? 8.249 -4.158 -28.564 1.00 37.47 207 GLU A N 1
ATOM 1467 C CA . GLU A 1 207 ? 8.803 -2.946 -29.167 1.00 37.47 207 GLU A CA 1
ATOM 1468 C C . GLU A 1 207 ? 7.856 -2.521 -30.301 1.00 37.47 207 GLU A C 1
ATOM 1470 O O . GLU A 1 207 ? 7.724 -3.235 -31.299 1.00 37.47 207 GLU A O 1
ATOM 1475 N N . GLY A 1 208 ? 7.143 -1.411 -30.104 1.00 38.09 208 GLY A N 1
ATOM 1476 C CA . GLY A 1 208 ? 6.354 -0.721 -31.130 1.00 38.09 208 GLY A CA 1
ATOM 1477 C C . GLY A 1 208 ? 7.129 0.432 -31.745 1.00 38.09 208 GLY A C 1
ATOM 1478 O O . GLY A 1 208 ? 7.712 1.220 -30.964 1.00 38.09 208 GLY A O 1
#

Secondary structure (DSSP, 8-state):
--EEEE-SS-EEEEE-SS--EEEEEE-SEEEEEEEEEEEEEEEEEEEEEEEEEEEEEEEEEEEEEEEEEEEEEEEEEEEEEEEEEEEEEEEEEEEEEEEEEEEEEEEEEEEEEEEES-EEEEEEEEEEEEEEEEEES-EEEEEEEEEEEEEEEEEES-EEEEEEEEEEEEEEEEEES-EEEEEEEEEEEEEEEEEES-SS-EEEE---

Mean predicted aligned error: 9.23 Å

Foldseek 3Di:
DFDQDQDPAGEGETDDDADADAEEAEDADGAEHEYEDAAYAEYEYEYAEYAYYEYEYAYYAEYEYEYAAYAEYEYEYAYYAEYEYYYQAYAEYEYYYAEYAEYEYDYAYYAEYEYENYEYEDEEYDYAHYAEYEYENYEYENYEYEYQAYAEYEYYNYEYAQYEYDYAAYAEYYYYNYEYHNYEYYYQAYNYYYHDHYDPYDYDYDHD

Solvent-accessible surface area (backbone atoms only — not comparable to full-atom values): 9128 Å² total; per-residue (Å²): 129,73,52,64,49,76,48,104,58,54,34,43,42,43,64,70,78,96,62,76,37,75,47,75,48,80,43,59,74,42,63,46,41,36,43,38,33,62,57,31,43,34,40,37,41,39,30,45,38,33,45,34,39,38,42,39,32,46,35,33,45,36,40,39,40,39,34,41,36,32,44,34,39,40,41,39,32,45,35,34,43,35,40,39,39,38,27,44,35,30,43,34,40,39,44,37,31,46,37,34,43,34,39,39,40,39,27,45,36,30,44,32,41,39,38,39,50,24,36,29,49,32,32,38,40,39,29,45,36,28,43,33,38,39,37,35,51,21,40,34,28,51,27,37,40,38,19,47,35,25,46,33,41,38,37,33,53,22,39,37,38,40,28,37,41,38,22,50,38,22,46,34,41,39,33,40,65,19,46,28,38,59,24,39,38,40,17,59,38,44,76,44,79,47,74,50,47,76,43,74,48,52,77,49,58,44,84,125

Sequence (208 aa):
MPLCLLFRSFFLACRGKPFSFRSAVIRSEMKEAAVIGSEMKEAAVIGSEMKEAAVIGSEMKEAAVIGSEMKEAAVIGSEMKEAAVIGSEMKEAAVIGSEMKEAAVIGSEMKEAAVIGSEMKEAAVIGSEMKEAAVIGSEMKEAAVIGSEMKVAAVIGSEMKVAAVIGSEMKVAAVIGSEMNETAVIGLEMKEAGSQGLGRGLALGSEG

pLDDT: mean 75.6, std 15.32, range [32.47, 92.0]

Nearest PDB structures (foldseek):
  8jli-assembly1_B  TM=4.521E-01  e=6.176E+00  Homo sapiens
  5moy-assembly1_B  TM=3.033E-01  e=3.489E+00  Homo sapiens